Protein AF-A0A6I1EBV0-F1 (afdb_monomer)

pLDDT: mean 81.17, std 16.33, range [31.86, 98.12]

Secondary structure (DSSP, 8-state):
--------------------PPPSEEEEEEEEETTTEEEEEE-SSS-------TTSSHHHHHHHHHHHHTT-GGGTTTS--SEEEEEETTSPPEEEETGGG-SS-TTHHHHHHHHHTTT-TTS--SHHHHHHHHHHHTT-HHHHHTSHHHHHHHHHSS--HHHHHHHHHHHHHHH----HHHHHHHHHHHHHHTT------------

Radius of gyration: 24.91 Å; Cα contacts (8 Å, |Δi|>4): 236; chains: 1; bounding box: 91×34×66 Å

Nearest PDB structures (foldseek):
  8v47-assembly1_H  TM=8.637E-01  e=2.368E-02  Escherichia coli B185
  8v45-assembly1_C  TM=3.211E-01  e=3.320E-02  Escherichia coli B185
  8v45-assembly1_E  TM=3.145E-01  e=3.512E-02  Escherichia coli B185
  8v45-assembly1_F  TM=3.330E-01  e=6.167E-02  Escherichia coli B185
  8v45-assembly1_D  TM=3.203E-01  e=5.510E-02  Escherichia coli B185

Structure (mmCIF, N/CA/C/O backbone):
data_AF-A0A6I1EBV0-F1
#
_entry.id   AF-A0A6I1EBV0-F1
#
loop_
_atom_site.group_PDB
_atom_site.id
_atom_site.type_symbol
_atom_site.label_atom_id
_atom_site.label_alt_id
_atom_site.label_comp_id
_atom_site.label_asym_id
_atom_site.label_entity_id
_atom_site.label_seq_id
_atom_site.pdbx_PDB_ins_code
_atom_site.Cartn_x
_atom_site.Cartn_y
_atom_site.Cartn_z
_atom_site.occupancy
_atom_site.B_iso_or_equiv
_atom_site.auth_seq_id
_atom_site.auth_comp_id
_atom_site.auth_asym_id
_atom_site.auth_atom_id
_atom_site.pdbx_PDB_model_num
ATOM 1 N N . MET A 1 1 ? -69.909 16.594 34.526 1.00 41.31 1 MET A N 1
ATOM 2 C CA . MET A 1 1 ? -69.236 16.700 33.209 1.00 41.31 1 MET A CA 1
ATOM 3 C C . MET A 1 1 ? -68.427 17.990 33.207 1.00 41.31 1 MET A C 1
ATOM 5 O O . MET A 1 1 ? -68.881 18.889 33.894 1.00 41.31 1 MET A O 1
ATOM 9 N N . THR A 1 2 ? -67.291 18.013 32.485 1.00 34.44 2 THR A N 1
ATOM 10 C CA . THR A 1 2 ? -66.165 18.997 32.433 1.00 34.44 2 THR A CA 1
ATOM 11 C C . THR A 1 2 ? -65.141 18.870 33.578 1.00 34.44 2 THR A C 1
ATOM 13 O O . THR A 1 2 ? -65.423 19.294 34.691 1.00 34.44 2 THR A O 1
ATOM 16 N N . THR A 1 3 ? -64.129 17.992 33.454 1.00 35.47 3 THR A N 1
ATOM 17 C CA . THR A 1 3 ? -62.779 18.109 32.813 1.00 35.47 3 THR A CA 1
ATOM 18 C C . THR A 1 3 ? -61.709 18.659 33.764 1.00 35.47 3 THR A C 1
ATOM 20 O O . THR A 1 3 ? -61.567 19.867 33.896 1.00 35.47 3 THR A O 1
ATOM 23 N N . ASN A 1 4 ? -60.949 17.746 34.387 1.00 31.86 4 ASN A N 1
ATOM 24 C CA . ASN A 1 4 ? -59.645 18.020 34.996 1.00 31.86 4 ASN A CA 1
ATOM 25 C C . ASN A 1 4 ? -58.560 17.588 34.004 1.00 31.86 4 ASN A C 1
ATOM 27 O O . ASN A 1 4 ? -58.502 16.418 33.625 1.00 31.86 4 ASN A O 1
ATOM 31 N N . GLU A 1 5 ? -57.722 18.533 33.596 1.00 41.62 5 GLU A N 1
ATOM 32 C CA . GLU A 1 5 ? -56.471 18.278 32.889 1.00 41.62 5 GLU A CA 1
ATOM 33 C C . GLU A 1 5 ? -55.451 17.699 33.878 1.00 41.62 5 GLU A C 1
ATOM 35 O O . GLU A 1 5 ? -55.092 18.338 34.867 1.00 41.62 5 GLU A O 1
ATOM 40 N N . GLN A 1 6 ? -54.981 16.480 33.616 1.00 35.41 6 GLN A N 1
ATOM 41 C CA . GLN A 1 6 ? -53.754 15.948 34.203 1.00 35.41 6 GLN A CA 1
ATOM 42 C C . GLN A 1 6 ? -52.705 15.900 33.097 1.00 35.41 6 GLN A C 1
ATOM 44 O O . GLN A 1 6 ? -52.758 15.061 32.202 1.00 35.41 6 GLN A O 1
ATOM 49 N N . TYR A 1 7 ? -51.771 16.844 33.168 1.00 33.62 7 TYR A N 1
ATOM 50 C CA . TYR A 1 7 ? -50.508 16.800 32.447 1.00 33.62 7 TYR A CA 1
ATOM 51 C C . TYR A 1 7 ? -49.706 15.605 32.983 1.00 33.62 7 TYR A C 1
ATOM 53 O O . TYR A 1 7 ? -49.352 15.578 34.162 1.00 33.62 7 TYR A O 1
ATOM 61 N N . ILE A 1 8 ? -49.462 14.606 32.136 1.00 36.50 8 ILE A N 1
ATOM 62 C CA . ILE A 1 8 ? -48.503 13.530 32.400 1.00 36.50 8 ILE A CA 1
ATOM 63 C C . ILE A 1 8 ? -47.204 13.948 31.713 1.00 36.50 8 ILE A C 1
ATOM 65 O O . ILE A 1 8 ? -47.148 14.073 30.492 1.00 36.50 8 ILE A O 1
ATOM 69 N N . ASP A 1 9 ? -46.194 14.244 32.524 1.00 35.53 9 ASP A N 1
ATOM 70 C CA . ASP A 1 9 ? -44.834 14.548 32.088 1.00 35.53 9 ASP A CA 1
ATOM 71 C C . ASP A 1 9 ? -44.105 13.221 31.810 1.00 35.53 9 ASP A C 1
ATOM 73 O O . ASP A 1 9 ? -43.574 12.580 32.719 1.00 35.53 9 ASP A O 1
ATOM 77 N N . ASP A 1 10 ? -44.141 12.767 30.555 1.00 39.78 10 ASP A N 1
ATOM 78 C CA . ASP A 1 10 ? -43.387 11.603 30.076 1.00 39.78 10 ASP A CA 1
ATOM 79 C C . ASP A 1 10 ? -41.932 12.004 29.784 1.00 39.78 10 ASP A C 1
ATOM 81 O O . ASP A 1 10 ? -41.506 12.144 28.639 1.00 39.78 10 ASP A O 1
ATOM 85 N N . ASN A 1 11 ? -41.141 12.170 30.843 1.00 45.12 11 ASN A N 1
ATOM 86 C CA . ASN A 1 11 ? -39.684 12.270 30.758 1.00 45.12 11 ASN A CA 1
ATOM 87 C C . ASN A 1 11 ? -39.023 11.071 31.445 1.00 45.12 11 ASN A C 1
ATOM 89 O O . ASN A 1 11 ? -38.357 11.185 32.472 1.00 45.12 11 ASN A O 1
ATOM 93 N N . THR A 1 12 ? -39.166 9.889 30.843 1.00 38.00 12 THR A N 1
ATOM 94 C CA . THR A 1 12 ? -38.238 8.776 31.084 1.00 38.00 12 THR A CA 1
ATOM 95 C C . THR A 1 12 ? -37.186 8.757 29.982 1.00 38.00 12 THR A C 1
ATOM 97 O O . THR A 1 12 ? -37.214 7.947 29.058 1.00 38.00 12 THR A O 1
ATOM 100 N N . HIS A 1 13 ? -36.196 9.644 30.109 1.00 42.94 13 HIS A N 1
ATOM 101 C CA . HIS A 1 13 ? -34.891 9.423 29.496 1.00 42.94 13 HIS A CA 1
ATOM 102 C C . HIS A 1 13 ? -34.261 8.200 30.169 1.00 42.94 13 HIS A C 1
ATOM 104 O O . HIS A 1 13 ? -33.528 8.305 31.152 1.00 42.94 13 HIS A O 1
ATOM 110 N N . GLN A 1 14 ? -34.588 7.012 29.662 1.00 39.47 14 GLN A N 1
ATOM 111 C CA . GLN A 1 14 ? -33.806 5.822 29.948 1.00 39.47 14 GLN A CA 1
ATOM 112 C C . GLN A 1 14 ? -32.394 6.081 29.421 1.00 39.47 14 GLN A C 1
ATOM 114 O O . GLN A 1 14 ? -32.151 6.074 28.216 1.00 39.47 14 GLN A O 1
ATOM 119 N N . ASN A 1 15 ? -31.471 6.351 30.344 1.00 41.72 15 ASN A N 1
ATOM 120 C CA . ASN A 1 15 ? -30.043 6.259 30.097 1.00 41.72 15 ASN A CA 1
ATOM 121 C C . ASN A 1 15 ? -29.758 4.822 29.659 1.00 41.72 15 ASN A C 1
ATOM 123 O O . ASN A 1 15 ? -29.596 3.927 30.489 1.00 41.72 15 ASN A O 1
ATOM 127 N N . VAL A 1 16 ? -29.733 4.601 28.347 1.00 46.00 16 VAL A N 1
ATOM 128 C CA . VAL A 1 16 ? -29.172 3.394 27.759 1.00 46.00 16 VAL A CA 1
ATOM 129 C C . VAL A 1 16 ? -27.701 3.404 28.152 1.00 46.00 16 VAL A C 1
ATOM 131 O O . VAL A 1 16 ? -26.895 4.128 27.570 1.00 46.00 16 VAL A O 1
ATOM 134 N N . GLN A 1 17 ? -27.353 2.641 29.188 1.00 42.09 17 GLN A N 1
ATOM 135 C CA . GLN A 1 17 ? -25.967 2.284 29.436 1.00 42.09 17 GLN A CA 1
ATOM 136 C C . GLN A 1 17 ? -25.516 1.469 28.229 1.00 42.09 17 GLN A C 1
ATOM 138 O O . GLN A 1 17 ? -25.810 0.279 28.120 1.00 42.09 17 GLN A O 1
ATOM 143 N N . ILE A 1 18 ? -24.849 2.136 27.287 1.00 55.41 18 ILE A N 1
ATOM 144 C CA . ILE A 1 18 ? -24.108 1.470 26.227 1.00 55.41 18 ILE A CA 1
ATOM 145 C C . ILE A 1 18 ? -23.061 0.645 26.966 1.00 55.41 18 ILE A C 1
ATOM 147 O O . ILE A 1 18 ? -22.115 1.201 27.522 1.00 55.41 18 ILE A O 1
ATOM 151 N N . GLN A 1 19 ? -23.278 -0.667 27.058 1.00 49.19 19 GLN A N 1
ATOM 152 C CA . GLN A 1 19 ? -22.252 -1.583 27.535 1.00 49.19 19 GLN A CA 1
ATOM 153 C C . GLN A 1 19 ? -20.990 -1.269 26.731 1.00 49.19 19 GLN A C 1
ATOM 155 O O . GLN A 1 19 ? -21.026 -1.307 25.498 1.00 49.19 19 GLN A O 1
ATOM 160 N N . SER A 1 20 ? -19.917 -0.865 27.416 1.00 54.69 20 SER A N 1
ATOM 161 C CA . SER A 1 20 ? -18.654 -0.487 26.788 1.00 54.69 20 SER A CA 1
ATOM 162 C C . SER A 1 20 ? -17.982 -1.751 26.268 1.00 54.69 20 SER A C 1
ATOM 164 O O . SER A 1 20 ? -17.112 -2.341 26.903 1.00 54.69 20 SER A O 1
ATOM 166 N N . VAL A 1 21 ? -18.468 -2.233 25.137 1.00 71.94 21 VAL A N 1
ATOM 167 C CA . VAL A 1 21 ? -17.772 -3.244 24.367 1.00 71.94 21 VAL A CA 1
ATOM 168 C C . VAL A 1 21 ? -16.549 -2.541 23.783 1.00 71.94 21 VAL A C 1
ATOM 170 O O . VAL A 1 21 ? -16.668 -1.465 23.191 1.00 71.94 21 VAL A O 1
ATOM 173 N N . ASN A 1 22 ? -15.378 -3.115 24.041 1.00 84.19 22 ASN A N 1
ATOM 174 C CA . ASN A 1 22 ? -14.123 -2.580 23.538 1.00 84.19 22 ASN A CA 1
ATOM 175 C C . ASN A 1 22 ? -14.120 -2.654 22.004 1.00 84.19 22 ASN A C 1
ATOM 177 O O . ASN A 1 22 ? -14.591 -3.653 21.448 1.00 84.19 22 ASN A O 1
ATOM 181 N N . PRO A 1 23 ? -13.589 -1.631 21.318 1.00 92.56 23 PRO A N 1
ATOM 182 C CA . PRO A 1 23 ? -13.485 -1.658 19.868 1.00 92.56 23 PRO A CA 1
ATOM 183 C C . PRO A 1 23 ? -12.580 -2.809 19.415 1.00 92.56 23 PRO A C 1
ATOM 185 O O . PRO A 1 23 ? -11.685 -3.226 20.138 1.00 92.56 23 PRO A O 1
ATOM 188 N N . ILE A 1 24 ? -12.785 -3.313 18.196 1.00 94.81 24 ILE A N 1
ATOM 189 C CA . ILE A 1 24 ? -11.908 -4.349 17.615 1.00 94.81 24 ILE A CA 1
ATOM 190 C C . ILE A 1 24 ? -10.509 -3.775 17.344 1.00 94.81 24 ILE A C 1
ATOM 192 O O . ILE A 1 24 ? -9.492 -4.405 17.621 1.00 94.81 24 ILE A O 1
ATOM 196 N N . ILE A 1 25 ? -10.459 -2.556 16.810 1.00 95.94 25 ILE A N 1
ATOM 197 C CA . ILE A 1 25 ? -9.230 -1.822 16.499 1.00 95.94 25 ILE A CA 1
ATOM 198 C C . ILE A 1 25 ? -9.077 -0.740 17.561 1.00 95.94 25 ILE A C 1
ATOM 200 O O . ILE A 1 25 ? -10.020 0.015 17.750 1.00 95.94 25 ILE A O 1
ATOM 204 N N . ASP A 1 26 ? -7.920 -0.634 18.212 1.00 96.31 26 ASP A N 1
ATOM 205 C CA . ASP A 1 26 ? -7.602 0.489 19.103 1.00 96.31 26 ASP A CA 1
ATOM 206 C C . ASP A 1 26 ? -7.243 1.722 18.261 1.00 96.31 26 ASP A C 1
ATOM 208 O O . ASP A 1 26 ? -7.789 2.810 18.457 1.00 96.31 26 ASP A O 1
ATOM 212 N N . TYR A 1 27 ? -6.335 1.561 17.289 1.00 97.00 27 TYR A N 1
ATOM 213 C CA . TYR A 1 27 ? -5.983 2.640 16.370 1.00 97.00 27 TYR A CA 1
ATOM 214 C C . TYR A 1 27 ? -5.352 2.157 15.052 1.00 97.00 27 TYR A C 1
ATOM 216 O O . TYR A 1 27 ? -4.829 1.045 14.948 1.00 97.00 27 TYR A O 1
ATOM 224 N N . PHE A 1 28 ? -5.382 3.036 14.050 1.00 97.69 28 PHE A N 1
ATOM 225 C CA . PHE A 1 28 ? -4.682 2.905 12.777 1.00 97.69 28 PHE A CA 1
ATOM 226 C C . PHE A 1 28 ? -4.032 4.235 12.382 1.00 97.69 28 PHE A C 1
ATOM 228 O O . PHE A 1 28 ? -4.675 5.281 12.449 1.00 97.69 28 PHE A O 1
ATOM 235 N N . ARG A 1 29 ? -2.775 4.210 11.941 1.00 97.81 29 ARG A N 1
ATOM 236 C CA . ARG A 1 29 ? -1.995 5.400 11.576 1.00 97.81 29 ARG A CA 1
ATOM 237 C C . ARG A 1 29 ? -1.280 5.192 10.247 1.00 97.81 29 ARG A C 1
ATOM 239 O O . ARG A 1 29 ? -0.727 4.125 10.004 1.00 97.81 29 ARG A O 1
ATOM 246 N N . LEU A 1 30 ? -1.245 6.242 9.431 1.00 95.81 30 LEU A N 1
ATOM 247 C CA . LEU A 1 30 ? -0.361 6.371 8.276 1.00 95.81 30 LEU A CA 1
ATOM 248 C C . LEU A 1 30 ? 0.567 7.562 8.474 1.00 95.81 30 LEU A C 1
ATOM 250 O O . LEU A 1 30 ? 0.106 8.681 8.716 1.00 95.81 30 LEU A O 1
ATOM 254 N N . GLU A 1 31 ? 1.863 7.323 8.334 1.00 96.06 31 GLU A N 1
ATOM 255 C CA . GLU A 1 31 ? 2.900 8.339 8.465 1.00 96.06 31 GLU A CA 1
ATOM 256 C C . GLU A 1 31 ? 3.399 8.812 7.101 1.00 96.06 31 GLU A C 1
ATOM 258 O O . GLU A 1 31 ? 3.477 8.041 6.141 1.00 96.06 31 GLU A O 1
ATOM 263 N N . ASN A 1 32 ? 3.742 10.099 7.044 1.00 93.62 32 ASN A N 1
ATOM 264 C CA . ASN A 1 32 ? 4.277 10.773 5.863 1.00 93.62 32 ASN A CA 1
ATOM 265 C C . ASN A 1 32 ? 3.413 10.631 4.594 1.00 93.62 32 ASN A C 1
ATOM 267 O O . ASN A 1 32 ? 3.901 10.478 3.475 1.00 93.62 32 ASN A O 1
ATOM 271 N N . VAL A 1 33 ? 2.093 10.699 4.757 1.00 91.75 33 VAL A N 1
ATOM 272 C CA . VAL A 1 33 ? 1.158 10.687 3.636 1.00 91.75 33 VAL A CA 1
ATOM 273 C C . VAL A 1 33 ? 1.411 11.891 2.733 1.00 91.75 33 VAL A C 1
ATOM 275 O O . VAL A 1 33 ? 1.400 13.038 3.192 1.00 91.75 33 VAL A O 1
ATOM 278 N N . ASN A 1 34 ? 1.620 11.619 1.445 1.00 86.38 34 ASN A N 1
ATOM 279 C CA . ASN A 1 34 ? 1.997 12.586 0.412 1.00 86.38 34 ASN A CA 1
ATOM 280 C C . ASN A 1 34 ? 3.245 13.427 0.760 1.00 86.38 34 ASN A C 1
ATOM 282 O O . ASN A 1 34 ? 3.391 14.539 0.260 1.00 86.38 34 ASN A O 1
ATOM 286 N N . GLY A 1 35 ? 4.117 12.935 1.648 1.00 86.38 35 GLY A N 1
ATOM 287 C CA . GLY A 1 35 ? 5.364 13.605 2.021 1.00 86.38 35 GLY A CA 1
ATOM 288 C C . GLY A 1 35 ? 5.243 14.730 3.0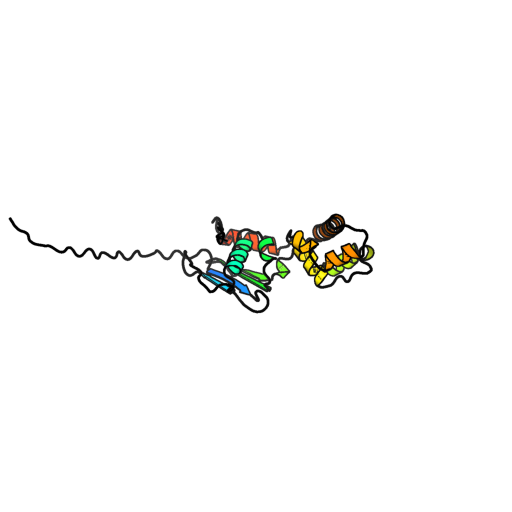59 1.00 86.38 35 GLY A C 1
ATOM 289 O O . GLY A 1 35 ? 6.225 15.430 3.291 1.00 86.38 35 GLY A O 1
ATOM 290 N N . TYR A 1 36 ? 4.063 14.966 3.653 1.00 88.75 36 TYR A N 1
ATOM 291 C CA . TYR A 1 36 ? 3.891 16.119 4.557 1.00 88.75 36 TYR A CA 1
ATOM 292 C C . TYR A 1 36 ? 2.968 15.923 5.762 1.00 88.75 36 TYR A C 1
ATOM 294 O O . TYR A 1 36 ? 2.919 16.808 6.619 1.00 88.75 36 TYR A O 1
ATOM 302 N N . LYS A 1 37 ? 2.195 14.833 5.858 1.00 92.19 37 LYS A N 1
ATOM 303 C CA . LYS A 1 37 ? 1.249 14.670 6.975 1.00 92.19 37 LYS A CA 1
ATOM 304 C C . LYS A 1 37 ? 1.172 13.257 7.521 1.00 92.19 37 LYS A C 1
ATOM 306 O O . LYS A 1 37 ? 1.270 12.283 6.789 1.00 92.19 37 LYS A O 1
ATOM 311 N N . THR A 1 38 ? 0.868 13.164 8.805 1.00 95.38 38 THR A N 1
ATOM 312 C CA . THR A 1 38 ? 0.446 11.920 9.452 1.00 95.38 38 THR A CA 1
ATOM 313 C C . THR A 1 38 ? -1.063 11.968 9.651 1.00 95.38 38 THR A C 1
ATOM 315 O O . THR A 1 38 ? -1.601 12.991 10.077 1.00 95.38 38 THR A O 1
ATOM 318 N N . ILE A 1 39 ? -1.754 10.878 9.321 1.00 94.75 39 ILE A N 1
ATOM 319 C CA . ILE A 1 39 ? -3.200 10.730 9.529 1.00 94.75 39 ILE A CA 1
ATOM 320 C C . ILE A 1 39 ? -3.470 9.514 10.411 1.00 94.75 39 ILE A C 1
ATOM 322 O O . ILE A 1 39 ? -2.869 8.459 10.228 1.00 94.75 39 ILE A O 1
ATOM 326 N N . GLU A 1 40 ? -4.372 9.671 11.377 1.00 95.62 40 GLU A N 1
ATOM 327 C CA . GLU A 1 40 ? -4.649 8.672 12.410 1.00 95.62 40 GLU A CA 1
ATOM 328 C C . GLU A 1 40 ? -6.156 8.508 12.637 1.00 95.62 40 GLU A C 1
ATOM 330 O O . GLU A 1 40 ? -6.927 9.470 12.589 1.00 95.62 40 GLU A O 1
ATOM 335 N N . LEU A 1 41 ? -6.559 7.267 12.894 1.00 95.31 41 LEU A N 1
ATOM 336 C CA . LEU A 1 41 ? -7.868 6.863 13.373 1.00 95.31 41 LEU A CA 1
ATOM 337 C C . LEU A 1 41 ? -7.702 6.179 14.729 1.00 95.31 41 LEU A C 1
ATOM 339 O O . LEU A 1 41 ? -7.163 5.081 14.786 1.00 95.31 41 LEU A O 1
ATOM 343 N N . THR A 1 42 ? -8.239 6.776 15.787 1.00 95.31 42 THR A N 1
ATOM 344 C CA . THR A 1 42 ? -8.319 6.148 17.117 1.00 95.31 42 THR A CA 1
ATOM 345 C C . THR A 1 42 ? -9.761 5.776 17.418 1.00 95.31 42 THR A C 1
ATOM 347 O O . THR A 1 42 ? -10.674 6.584 17.201 1.00 95.31 42 THR A O 1
ATOM 350 N N . CYS A 1 43 ? -9.984 4.569 17.915 1.00 94.31 43 CYS A N 1
ATOM 351 C CA . CYS A 1 43 ? -11.296 4.041 18.252 1.00 94.31 43 CYS A CA 1
ATOM 352 C C . CYS A 1 43 ? -11.384 3.863 19.769 1.00 94.31 43 CYS A C 1
ATOM 354 O O . CYS A 1 43 ? -10.608 3.133 20.368 1.00 94.31 43 CYS A O 1
ATOM 356 N N . GLU A 1 44 ? -12.349 4.539 20.385 1.00 89.62 44 GLU A N 1
ATOM 357 C CA . GLU A 1 44 ? -12.611 4.460 21.833 1.00 89.62 44 GLU A CA 1
ATOM 358 C C . GLU A 1 44 ? -13.892 3.664 22.130 1.00 89.62 44 GLU A C 1
ATOM 360 O O . GLU A 1 44 ? -14.193 3.341 23.275 1.00 89.62 44 GLU A O 1
ATOM 365 N N . ALA A 1 45 ? -14.660 3.356 21.083 1.00 89.31 45 ALA A N 1
ATOM 366 C CA . ALA A 1 45 ? -15.932 2.656 21.136 1.00 89.31 45 ALA A CA 1
ATOM 367 C C . ALA A 1 45 ? -16.153 1.872 19.835 1.00 89.31 45 ALA A C 1
ATOM 369 O O . ALA A 1 45 ? -15.529 2.155 18.810 1.00 89.31 45 ALA A O 1
ATOM 370 N N . ASN A 1 46 ? -17.106 0.939 19.851 1.00 87.19 46 ASN A N 1
ATOM 371 C CA . ASN A 1 46 ? -17.472 0.107 18.695 1.00 87.19 46 ASN A CA 1
ATOM 372 C C . ASN A 1 46 ? -17.954 0.871 17.458 1.00 87.19 46 ASN A C 1
ATOM 374 O O . ASN A 1 46 ? -17.974 0.316 16.362 1.00 87.19 46 ASN A O 1
ATOM 378 N N . ALA A 1 47 ? -18.382 2.120 17.631 1.00 89.44 47 ALA A N 1
ATOM 379 C CA . ALA A 1 47 ? -18.786 2.988 16.541 1.00 89.44 47 ALA A CA 1
ATOM 380 C C . ALA A 1 47 ? -17.898 4.232 16.529 1.00 89.44 47 ALA A C 1
ATOM 382 O O . ALA A 1 47 ? -17.806 4.955 17.521 1.00 89.44 47 ALA A O 1
ATOM 383 N N . LYS A 1 48 ? -17.280 4.505 15.378 1.00 90.06 48 LYS A N 1
ATOM 384 C CA . LYS A 1 48 ? -16.477 5.705 15.143 1.00 90.06 48 LYS A CA 1
ATOM 385 C C . LYS A 1 48 ? -17.009 6.443 13.922 1.00 90.06 48 LYS A C 1
ATOM 387 O O . LYS A 1 48 ? -17.029 5.903 12.820 1.00 90.06 48 LYS A O 1
ATOM 392 N N . ILE A 1 49 ? -17.410 7.698 14.118 1.00 88.88 49 ILE A N 1
ATOM 393 C CA . ILE A 1 49 ? -17.752 8.614 13.026 1.00 88.88 49 ILE A CA 1
ATOM 394 C C . ILE A 1 49 ? -16.520 9.469 12.734 1.00 88.88 49 ILE A C 1
ATOM 396 O O . ILE A 1 49 ? -15.979 10.117 13.628 1.00 88.88 49 ILE A O 1
ATOM 400 N N . VAL A 1 50 ? -16.077 9.473 11.477 1.00 86.75 50 VAL A N 1
ATOM 401 C CA . VAL A 1 50 ? -14.935 10.275 11.022 1.00 86.75 50 VAL A CA 1
ATOM 402 C C . VAL A 1 50 ? -15.455 11.460 10.214 1.00 86.75 50 VAL A C 1
ATOM 404 O O . VAL A 1 50 ? -15.959 11.289 9.106 1.00 86.75 50 VAL A O 1
ATOM 407 N N . SER A 1 51 ? -15.306 12.668 10.758 1.00 87.31 51 SER A N 1
ATOM 408 C CA . SER A 1 51 ? -15.636 13.923 10.078 1.00 87.31 51 SER A CA 1
ATOM 409 C C . SER A 1 51 ? -14.422 14.845 10.073 1.00 87.31 51 SER A C 1
ATOM 411 O O . SER A 1 51 ? -13.771 15.031 11.094 1.00 87.31 51 SER A O 1
ATOM 413 N N . ALA A 1 52 ? -14.092 15.381 8.902 1.00 85.62 52 ALA A N 1
ATOM 414 C CA . ALA A 1 52 ? -12.978 16.297 8.680 1.00 85.62 52 ALA A CA 1
ATOM 415 C C . ALA A 1 52 ? -13.184 17.014 7.340 1.00 85.62 52 ALA A C 1
ATOM 417 O O . ALA A 1 52 ? -13.992 16.571 6.517 1.00 85.62 52 ALA A O 1
ATOM 418 N N . GLU A 1 53 ? -12.414 18.064 7.075 1.00 86.75 53 GLU A N 1
ATOM 419 C CA . GLU A 1 53 ? -12.490 18.826 5.824 1.00 86.75 53 GLU A CA 1
ATOM 420 C C . GLU A 1 53 ? -12.179 17.982 4.577 1.00 86.75 53 GLU A C 1
ATOM 422 O O . G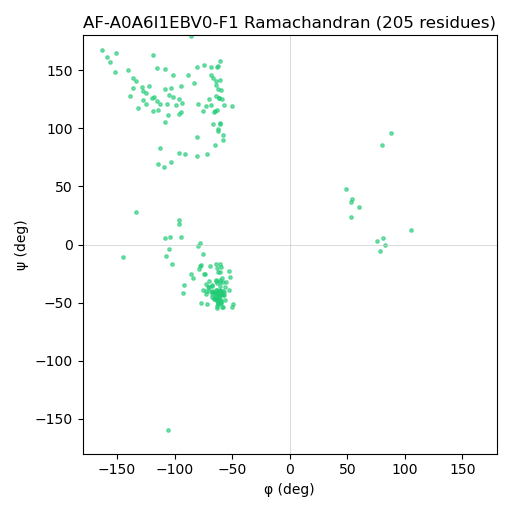LU A 1 53 ? -11.549 16.919 4.635 1.00 86.75 53 GLU A O 1
ATOM 427 N N . ASN A 1 54 ? -12.645 18.429 3.411 1.00 84.19 54 ASN A N 1
ATOM 428 C CA . ASN A 1 54 ? -12.270 17.801 2.144 1.00 84.19 54 ASN A CA 1
ATOM 429 C C . ASN A 1 54 ? -10.749 17.881 1.945 1.00 84.19 54 ASN A C 1
ATOM 431 O O . ASN A 1 54 ? -10.122 18.859 2.325 1.00 84.19 54 ASN A O 1
ATOM 435 N N . GLY A 1 55 ? -10.146 16.828 1.391 1.00 82.81 55 GLY A N 1
ATOM 436 C CA . GLY A 1 55 ? -8.686 16.750 1.241 1.00 82.81 55 GLY A CA 1
ATOM 437 C C . GLY A 1 55 ? -7.915 16.381 2.519 1.00 82.81 55 GLY A C 1
ATOM 438 O O . GLY A 1 55 ? -6.720 16.095 2.445 1.00 82.81 55 GLY A O 1
ATOM 439 N N . SER A 1 56 ? -8.578 16.263 3.678 1.00 84.06 56 SER A N 1
ATOM 440 C CA . SER A 1 56 ? -7.900 15.898 4.934 1.00 84.06 56 SER A CA 1
ATOM 441 C C . SER A 1 56 ? -7.267 14.499 4.916 1.00 84.06 56 SER A C 1
ATOM 443 O O . SER A 1 56 ? -6.315 14.248 5.647 1.00 84.06 56 SER A O 1
ATOM 445 N N . GLY A 1 57 ? -7.708 13.612 4.017 1.00 87.38 57 GLY A N 1
ATOM 446 C CA . GLY A 1 57 ? -7.187 12.246 3.880 1.00 87.38 57 GLY A CA 1
ATOM 447 C C . GLY A 1 57 ? -8.115 11.157 4.419 1.00 87.38 57 GLY A C 1
ATOM 448 O O . GLY A 1 57 ? -7.690 10.017 4.520 1.00 87.38 57 GLY A O 1
ATOM 449 N N . LYS A 1 58 ? -9.385 11.466 4.731 1.00 90.38 58 LYS A N 1
ATOM 450 C CA . LYS A 1 58 ? -10.376 10.471 5.202 1.00 90.38 58 LYS A CA 1
ATOM 451 C C . LYS A 1 58 ? -10.448 9.231 4.306 1.00 90.38 58 LYS A C 1
ATOM 453 O O . LYS A 1 58 ? -10.308 8.114 4.783 1.00 90.38 58 LYS A O 1
ATOM 458 N N . THR A 1 59 ? -10.650 9.437 3.006 1.00 88.56 59 THR A N 1
ATOM 459 C CA . THR A 1 59 ? -10.747 8.343 2.032 1.00 88.56 59 THR A CA 1
ATOM 460 C C . THR A 1 59 ? -9.435 7.572 1.931 1.00 88.56 59 THR A C 1
ATOM 462 O O . THR A 1 59 ? -9.459 6.352 1.875 1.00 88.56 59 THR A O 1
ATOM 465 N N . THR A 1 60 ? -8.298 8.269 1.976 1.00 89.81 60 THR A N 1
ATOM 466 C CA . THR A 1 60 ? -6.960 7.664 1.994 1.00 89.81 60 THR A CA 1
ATOM 467 C C . THR A 1 60 ? -6.776 6.742 3.200 1.00 89.81 60 THR A C 1
ATOM 469 O O . THR A 1 60 ? -6.417 5.582 3.033 1.00 89.81 60 THR A O 1
ATOM 472 N N . LEU A 1 61 ? -7.100 7.228 4.402 1.00 92.12 61 LEU A N 1
ATOM 473 C CA . LEU A 1 61 ? -7.018 6.472 5.653 1.00 92.12 61 LEU A CA 1
ATOM 474 C C . LEU A 1 61 ? -7.901 5.220 5.618 1.00 92.12 61 LEU A C 1
ATOM 476 O O . LEU A 1 61 ? -7.439 4.131 5.943 1.00 92.12 61 LEU A O 1
ATOM 480 N N . LEU A 1 62 ? -9.161 5.365 5.193 1.00 91.81 62 LEU A N 1
ATOM 481 C CA . LEU A 1 62 ? -10.120 4.258 5.147 1.00 91.81 62 LEU A CA 1
ATOM 482 C C . LEU A 1 62 ? -9.785 3.231 4.057 1.00 91.81 62 LEU A C 1
ATOM 484 O O . LEU A 1 62 ? -9.893 2.034 4.313 1.00 91.81 62 LEU A O 1
ATOM 488 N N . ASN A 1 63 ? -9.343 3.672 2.874 1.00 89.69 63 ASN A N 1
ATOM 489 C CA . ASN A 1 63 ? -8.893 2.767 1.813 1.00 89.69 63 ASN A CA 1
ATOM 490 C C . ASN A 1 63 ? -7.666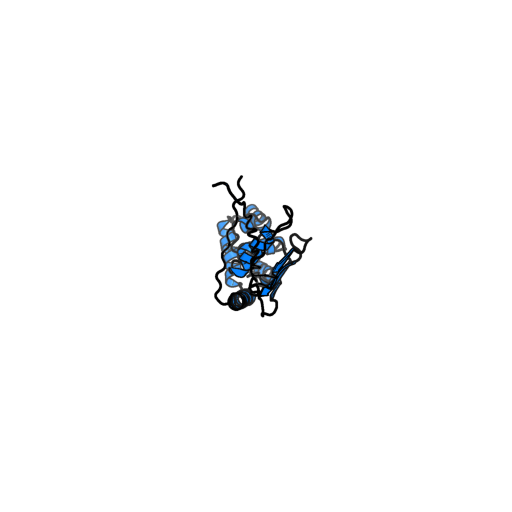 1.971 2.256 1.00 89.69 63 ASN A C 1
ATOM 492 O O . ASN A 1 63 ? -7.603 0.772 2.002 1.00 89.69 63 ASN A O 1
ATOM 496 N N . ALA A 1 64 ? -6.709 2.619 2.925 1.00 91.56 64 ALA A N 1
ATOM 497 C CA . ALA A 1 64 ? -5.516 1.940 3.400 1.00 91.56 64 ALA A CA 1
ATOM 498 C C . ALA A 1 64 ? -5.834 0.934 4.507 1.00 91.56 64 ALA A C 1
ATOM 500 O O . ALA A 1 64 ? -5.403 -0.216 4.433 1.00 91.56 64 ALA A O 1
ATOM 501 N N . LEU A 1 65 ? -6.655 1.329 5.484 1.00 94.38 65 LEU A N 1
ATOM 502 C CA . LEU A 1 65 ? -7.119 0.414 6.521 1.00 94.38 65 LEU A CA 1
ATOM 503 C C . LEU A 1 65 ? -7.820 -0.799 5.899 1.00 94.38 65 LEU A C 1
ATOM 505 O O . LEU A 1 65 ? -7.483 -1.934 6.221 1.00 94.38 65 LEU A O 1
ATOM 509 N N . TYR A 1 66 ? -8.740 -0.578 4.956 1.00 92.62 66 TYR A N 1
ATOM 510 C CA . TYR A 1 66 ? -9.403 -1.669 4.245 1.00 92.62 66 TYR A CA 1
ATOM 511 C C . TYR A 1 66 ? -8.417 -2.549 3.463 1.00 92.62 66 TYR A C 1
ATOM 513 O O . TYR A 1 66 ? -8.516 -3.771 3.530 1.00 92.62 66 TYR A O 1
ATOM 521 N N . GLY A 1 67 ? -7.452 -1.953 2.759 1.00 88.81 67 GLY A N 1
ATOM 522 C CA . GLY A 1 67 ? -6.422 -2.680 2.018 1.00 88.81 67 GLY A CA 1
ATOM 523 C C . GLY A 1 67 ? -5.604 -3.617 2.903 1.00 88.81 67 GLY A C 1
ATOM 524 O O . GLY A 1 67 ? -5.337 -4.747 2.510 1.00 88.81 67 GLY A O 1
ATOM 525 N N . ILE A 1 68 ? -5.268 -3.193 4.121 1.00 92.00 68 ILE A N 1
ATOM 526 C CA . ILE A 1 68 ? -4.551 -4.032 5.091 1.00 92.00 68 ILE A CA 1
ATOM 527 C C . ILE A 1 68 ? -5.469 -5.128 5.631 1.00 92.00 68 ILE A C 1
ATOM 529 O O . ILE A 1 68 ? -5.128 -6.305 5.566 1.00 92.00 68 ILE A O 1
ATOM 533 N N . LEU A 1 69 ? -6.656 -4.754 6.112 1.00 93.38 69 LEU A N 1
ATOM 534 C CA . LEU A 1 69 ? -7.589 -5.688 6.739 1.00 93.38 69 LEU A CA 1
ATOM 535 C C . LEU A 1 69 ? -8.120 -6.766 5.781 1.00 93.38 69 LEU A C 1
ATOM 537 O O . LEU A 1 69 ? -8.441 -7.868 6.210 1.00 93.38 69 LEU A O 1
ATOM 541 N N . ALA A 1 70 ? -8.244 -6.447 4.493 1.00 86.25 70 ALA A N 1
ATOM 542 C CA . ALA A 1 70 ? -8.722 -7.370 3.466 1.00 86.25 70 ALA A CA 1
ATOM 543 C C . ALA A 1 70 ? -7.587 -8.094 2.724 1.00 86.25 70 ALA A C 1
ATOM 545 O O . ALA A 1 70 ? -7.863 -8.764 1.730 1.00 86.25 70 ALA A O 1
ATOM 546 N N . ASN A 1 71 ? -6.330 -7.926 3.156 1.00 79.06 71 ASN A N 1
ATOM 547 C CA . ASN A 1 71 ? -5.143 -8.446 2.473 1.00 79.06 71 ASN A CA 1
ATOM 548 C C . ASN A 1 71 ? -5.061 -8.029 0.984 1.00 79.06 71 ASN A C 1
ATOM 550 O O . ASN A 1 71 ? -4.661 -8.788 0.104 1.00 79.06 71 ASN A O 1
ATOM 554 N N . LYS A 1 72 ? -5.490 -6.798 0.686 1.00 77.38 72 LYS A N 1
ATOM 555 C CA . LYS A 1 72 ? -5.483 -6.166 -0.641 1.00 77.38 72 LYS A CA 1
ATOM 556 C C . LYS A 1 72 ? -4.433 -5.061 -0.679 1.00 77.38 72 LYS A C 1
ATOM 558 O O . LYS A 1 72 ? -4.761 -3.878 -0.781 1.00 77.38 72 LYS A O 1
ATOM 563 N N . HIS A 1 73 ? -3.160 -5.440 -0.587 1.00 74.62 73 HIS A N 1
ATOM 564 C CA . HIS A 1 73 ? -2.048 -4.482 -0.557 1.00 74.62 73 HIS A CA 1
ATOM 565 C C . HIS A 1 73 ? -1.956 -3.606 -1.817 1.00 74.62 73 HIS A C 1
ATOM 567 O O . HIS A 1 73 ? -1.498 -2.473 -1.727 1.00 74.62 73 HIS A O 1
ATOM 573 N N . SER A 1 74 ? -2.495 -4.051 -2.955 1.00 66.81 74 SER A N 1
ATOM 574 C CA . SER A 1 74 ? -2.632 -3.231 -4.169 1.00 66.81 74 SER A CA 1
ATOM 575 C C . SER A 1 74 ? -3.508 -1.982 -3.991 1.00 66.81 74 SER A C 1
ATOM 577 O O . SER A 1 74 ? -3.436 -1.052 -4.784 1.00 66.81 74 SER A O 1
ATOM 579 N N . LEU A 1 75 ? -4.325 -1.898 -2.934 1.00 73.25 75 LEU A N 1
ATOM 580 C CA . LEU A 1 75 ? -5.048 -0.667 -2.588 1.00 73.25 75 LEU A CA 1
ATOM 581 C C . LEU A 1 75 ? -4.156 0.370 -1.886 1.00 73.25 75 LEU A C 1
ATOM 583 O O . LEU A 1 75 ? -4.514 1.547 -1.827 1.00 73.25 75 LEU A O 1
ATOM 587 N N . LEU A 1 76 ? -3.010 -0.057 -1.348 1.00 77.00 76 LEU A N 1
ATOM 588 C CA . LEU A 1 76 ? -2.060 0.792 -0.627 1.00 77.00 76 LEU A CA 1
ATOM 589 C C . LEU A 1 76 ? -1.100 1.511 -1.573 1.00 77.00 76 LEU A C 1
ATOM 591 O O . LEU A 1 76 ? -0.652 2.611 -1.264 1.00 77.00 76 LEU A O 1
ATOM 595 N N . SER A 1 77 ? -0.808 0.928 -2.731 1.00 67.38 77 SER A N 1
ATOM 596 C CA . SER A 1 77 ? 0.179 1.443 -3.683 1.00 67.38 77 SER A CA 1
ATOM 597 C C . SER A 1 77 ? -0.112 2.877 -4.144 1.00 67.38 77 SER A C 1
ATOM 599 O O . SER A 1 77 ? 0.789 3.717 -4.097 1.00 67.38 77 SER A O 1
ATOM 601 N N . LYS A 1 78 ? -1.382 3.188 -4.452 1.00 70.19 78 LYS A N 1
ATOM 602 C CA . LYS A 1 78 ? -1.862 4.520 -4.880 1.00 70.19 78 LYS A CA 1
ATOM 603 C C . LYS A 1 78 ? -1.720 5.602 -3.813 1.00 70.19 78 LYS A C 1
ATOM 605 O O . LYS A 1 78 ? -1.846 6.787 -4.107 1.00 70.19 78 LYS A O 1
ATOM 610 N N . THR A 1 79 ? -1.522 5.210 -2.558 1.00 80.69 79 THR A N 1
ATOM 611 C CA . THR A 1 79 ? -1.281 6.154 -1.472 1.00 80.69 79 THR A CA 1
ATOM 612 C C . THR A 1 79 ? 0.222 6.319 -1.300 1.00 80.69 79 THR A C 1
ATOM 614 O O . THR A 1 79 ? 0.929 5.353 -1.023 1.00 80.69 79 THR A O 1
ATOM 617 N N . GLN A 1 80 ? 0.735 7.539 -1.422 1.00 83.88 80 GLN A N 1
ATOM 618 C CA . GLN A 1 80 ? 2.101 7.843 -1.002 1.00 83.88 80 GLN A CA 1
ATOM 619 C C . GLN A 1 80 ? 2.119 7.923 0.529 1.00 83.88 80 GLN A C 1
ATOM 621 O O . GLN A 1 80 ? 1.435 8.773 1.089 1.00 83.88 80 GLN A O 1
ATOM 626 N N . PHE A 1 81 ? 2.832 7.017 1.196 1.00 91.12 81 PHE A N 1
ATOM 627 C CA . PHE A 1 81 ? 3.049 6.987 2.647 1.00 91.12 81 PHE A CA 1
ATOM 628 C C . PHE A 1 81 ? 4.337 6.209 2.941 1.00 91.12 81 PHE A C 1
ATOM 630 O O . PHE A 1 81 ? 4.726 5.363 2.134 1.00 91.12 81 PHE A O 1
ATOM 637 N N . ASP A 1 82 ? 4.955 6.445 4.097 1.00 90.81 82 ASP A N 1
ATOM 638 C CA . ASP A 1 82 ? 6.204 5.762 4.468 1.00 90.81 82 ASP A CA 1
ATOM 639 C C . ASP A 1 82 ? 5.939 4.498 5.277 1.00 90.81 82 ASP A C 1
ATOM 641 O O . ASP A 1 82 ? 6.593 3.470 5.097 1.00 90.81 82 ASP A O 1
ATOM 645 N N . ARG A 1 83 ? 4.986 4.577 6.208 1.00 93.81 83 ARG A N 1
ATOM 646 C CA . ARG A 1 83 ? 4.714 3.522 7.183 1.00 93.81 83 ARG A CA 1
ATOM 647 C C . ARG A 1 83 ? 3.265 3.529 7.625 1.00 93.81 83 ARG A C 1
ATOM 649 O O . ARG A 1 83 ? 2.652 4.594 7.724 1.00 93.81 83 ARG A O 1
ATOM 656 N N . PHE A 1 84 ? 2.745 2.348 7.938 1.00 95.50 84 PHE A N 1
ATOM 657 C CA . PHE A 1 84 ? 1.503 2.222 8.684 1.00 95.50 84 PHE A CA 1
ATOM 658 C C . PHE A 1 84 ? 1.736 1.564 10.041 1.00 95.50 84 PHE A C 1
ATOM 660 O O . PHE A 1 84 ? 2.634 0.732 10.196 1.00 95.50 84 PHE A O 1
ATOM 667 N N . SER A 1 85 ? 0.876 1.914 10.992 1.00 97.81 85 SER A N 1
ATOM 668 C CA . SER A 1 85 ? 0.766 1.248 12.286 1.00 97.81 85 SER A CA 1
ATOM 669 C C . SER A 1 85 ? -0.686 0.857 12.526 1.00 97.81 85 SER A C 1
ATOM 671 O O . SER A 1 85 ? -1.594 1.664 12.326 1.00 97.81 85 SER A O 1
ATOM 673 N N . LEU A 1 86 ? -0.914 -0.389 12.928 1.00 98.12 86 LEU A N 1
ATOM 674 C CA . LEU A 1 86 ? -2.225 -0.933 13.261 1.00 98.12 86 LEU A CA 1
ATOM 675 C C . LEU A 1 86 ? -2.142 -1.587 14.633 1.00 98.12 86 LEU A C 1
ATOM 677 O O . LEU A 1 86 ? -1.211 -2.341 14.912 1.00 98.12 86 LEU A O 1
ATOM 681 N N . LYS A 1 87 ? -3.143 -1.330 15.470 1.00 98.06 87 LYS A N 1
ATOM 682 C CA . LYS A 1 87 ? -3.284 -2.001 16.754 1.00 98.06 87 LYS A CA 1
ATOM 683 C C . LYS A 1 87 ? -4.705 -2.507 16.935 1.00 98.06 87 LYS A C 1
ATOM 685 O O . LYS A 1 87 ? -5.643 -1.713 16.995 1.00 98.06 87 LYS A O 1
ATOM 690 N N . PHE A 1 88 ? -4.847 -3.823 17.053 1.00 97.38 88 PHE A N 1
ATOM 691 C CA . PHE A 1 88 ? -6.075 -4.443 17.545 1.00 97.38 88 PHE A CA 1
ATOM 692 C C . PHE A 1 88 ? -6.135 -4.399 19.067 1.00 97.38 88 PHE A C 1
ATOM 694 O O . PHE A 1 88 ? -5.105 -4.396 19.747 1.00 97.38 88 PHE A O 1
ATOM 701 N N . HIS A 1 89 ? -7.350 -4.397 19.601 1.00 95.00 89 HIS A N 1
ATOM 702 C CA . HIS A 1 89 ? -7.558 -4.418 21.037 1.00 95.00 89 HIS A CA 1
ATOM 703 C C . HIS A 1 89 ? -6.969 -5.685 21.665 1.00 95.00 89 HIS A C 1
ATOM 705 O O . HIS A 1 89 ? -7.261 -6.802 21.246 1.00 95.00 89 HIS A O 1
ATOM 711 N N . GLY A 1 90 ? -6.118 -5.509 22.678 1.00 93.19 90 GLY A N 1
ATOM 712 C CA . GLY A 1 90 ? -5.439 -6.620 23.355 1.00 93.19 90 GLY A CA 1
ATOM 713 C C . GLY A 1 90 ? -4.271 -7.243 22.577 1.00 93.19 90 GLY A C 1
ATOM 714 O O . GLY A 1 90 ? -3.655 -8.181 23.078 1.00 93.19 90 GLY A O 1
ATOM 715 N N . GLN A 1 91 ? -3.922 -6.712 21.402 1.00 96.25 91 GLN A N 1
ATOM 716 C CA . GLN A 1 91 ? -2.781 -7.155 20.600 1.00 96.25 91 GLN A CA 1
ATOM 717 C C . GLN A 1 91 ? -1.657 -6.107 20.637 1.00 96.25 91 GLN A C 1
ATOM 719 O O . GLN A 1 91 ? -1.897 -4.906 20.797 1.00 96.25 91 GLN A O 1
ATOM 724 N N . SER A 1 92 ? -0.402 -6.546 20.502 1.00 97.12 92 SER A N 1
ATOM 725 C CA . SER A 1 92 ? 0.719 -5.620 20.310 1.00 97.12 92 SER A CA 1
ATOM 726 C C . SER A 1 92 ? 0.549 -4.856 19.000 1.00 97.12 92 SER A C 1
ATOM 728 O O . SER A 1 92 ? -0.066 -5.351 18.062 1.00 97.12 92 SER A O 1
ATOM 730 N N . GLU A 1 93 ? 1.105 -3.658 18.911 1.00 97.81 93 GLU A N 1
ATOM 731 C CA . GLU A 1 93 ? 1.098 -2.883 17.672 1.00 97.81 93 GLU A CA 1
ATOM 732 C C . GLU A 1 93 ? 1.894 -3.584 16.561 1.00 97.81 93 GLU A C 1
ATOM 734 O O . GLU A 1 93 ? 2.991 -4.096 16.801 1.00 97.81 93 GLU A O 1
ATOM 739 N N . LEU A 1 94 ? 1.345 -3.585 15.346 1.00 96.94 94 LEU A N 1
ATOM 740 C CA . LEU A 1 94 ? 2.066 -3.916 14.124 1.00 96.94 94 LEU A CA 1
ATOM 741 C C . LEU A 1 94 ? 2.429 -2.628 13.398 1.00 96.94 94 LEU A C 1
ATOM 743 O O . LEU A 1 94 ? 1.551 -1.837 13.067 1.00 96.94 94 LEU A O 1
ATOM 747 N N . THR A 1 95 ? 3.710 -2.480 13.083 1.00 96.62 95 THR A N 1
ATOM 748 C CA . THR A 1 95 ? 4.240 -1.345 12.334 1.00 96.62 95 THR A CA 1
ATOM 749 C C . THR A 1 95 ? 5.055 -1.870 11.154 1.00 96.62 95 THR A C 1
ATOM 751 O O . THR A 1 95 ? 5.949 -2.691 11.359 1.00 96.62 95 THR A O 1
ATOM 754 N N . ILE A 1 96 ? 4.707 -1.439 9.937 1.00 91.81 96 ILE A N 1
ATOM 755 C CA . ILE A 1 96 ? 5.279 -1.919 8.666 1.00 91.81 96 ILE A CA 1
ATOM 756 C C . ILE A 1 96 ? 5.499 -0.734 7.723 1.00 91.81 96 ILE A C 1
ATOM 758 O O . ILE A 1 96 ? 4.584 0.065 7.484 1.00 91.81 96 ILE A O 1
ATOM 762 N N . SER A 1 97 ? 6.713 -0.612 7.189 1.00 89.00 97 SER A N 1
ATOM 763 C CA . SER A 1 97 ? 7.036 0.373 6.154 1.00 89.00 97 SER A CA 1
ATOM 764 C C . SER A 1 97 ? 6.460 -0.024 4.793 1.00 89.00 97 SER A C 1
ATOM 766 O O . SER A 1 97 ? 6.247 -1.200 4.500 1.00 89.00 97 SER A O 1
ATOM 768 N N . LYS A 1 98 ? 6.218 0.958 3.920 1.00 82.69 98 LYS A N 1
ATOM 769 C CA . LYS A 1 98 ? 5.731 0.703 2.559 1.00 82.69 98 LYS A CA 1
ATOM 770 C C . LYS A 1 98 ? 6.720 -0.148 1.752 1.00 82.69 98 LYS A C 1
ATOM 772 O O . LYS A 1 98 ? 6.287 -0.980 0.964 1.00 82.69 98 LYS A O 1
ATOM 777 N N . ASN A 1 99 ? 8.020 -0.009 2.006 1.00 75.94 99 ASN A N 1
ATOM 778 C CA . ASN A 1 99 ? 9.051 -0.817 1.351 1.00 75.94 99 ASN A CA 1
ATOM 779 C C . ASN A 1 99 ? 8.973 -2.292 1.768 1.00 75.94 99 ASN A C 1
ATOM 781 O O . ASN A 1 99 ? 9.131 -3.165 0.927 1.00 75.94 99 ASN A O 1
ATOM 785 N N . GLU A 1 100 ? 8.627 -2.589 3.024 1.00 78.56 100 GLU A N 1
ATOM 786 C CA . GLU A 1 100 ? 8.417 -3.969 3.492 1.00 78.56 100 GLU A CA 1
ATOM 787 C C . GLU A 1 100 ? 7.166 -4.635 2.889 1.00 78.56 100 GLU A C 1
ATOM 789 O O . GLU A 1 100 ? 7.046 -5.863 2.931 1.00 78.56 100 GLU A O 1
ATOM 794 N N . LEU A 1 101 ? 6.228 -3.848 2.340 1.00 74.69 101 LEU A N 1
ATOM 795 C CA . LEU A 1 101 ? 5.097 -4.363 1.558 1.00 74.69 101 LEU A CA 1
ATOM 796 C C . LEU A 1 101 ? 5.501 -4.764 0.138 1.00 74.69 101 LEU A C 1
ATOM 798 O O . LEU A 1 101 ? 4.732 -5.470 -0.517 1.00 74.69 101 LEU A O 1
ATOM 802 N N . SER A 1 102 ? 6.656 -4.296 -0.348 1.00 67.06 102 SER A N 1
ATOM 803 C CA . SER A 1 102 ? 7.146 -4.636 -1.678 1.00 67.06 102 SER A CA 1
ATOM 804 C C . SER A 1 102 ? 7.324 -6.148 -1.790 1.00 67.06 102 SER A C 1
ATOM 806 O O . SER A 1 102 ? 7.886 -6.797 -0.904 1.00 67.06 102 SER A O 1
ATOM 808 N N . ARG A 1 103 ? 6.833 -6.726 -2.891 1.00 68.81 103 ARG A N 1
ATOM 809 C CA . ARG A 1 103 ? 7.123 -8.128 -3.239 1.00 68.81 103 ARG A CA 1
ATOM 810 C C . ARG A 1 103 ? 8.505 -8.277 -3.882 1.00 68.81 103 ARG A C 1
ATOM 812 O O . ARG A 1 103 ? 8.895 -9.389 -4.230 1.00 68.81 103 ARG A O 1
ATOM 819 N N . LEU A 1 104 ? 9.217 -7.166 -4.063 1.00 75.56 104 LEU A N 1
ATOM 820 C CA . LEU A 1 104 ? 10.535 -7.131 -4.671 1.00 75.56 104 LEU A CA 1
ATOM 821 C C . LEU A 1 104 ? 11.625 -7.337 -3.612 1.00 75.56 10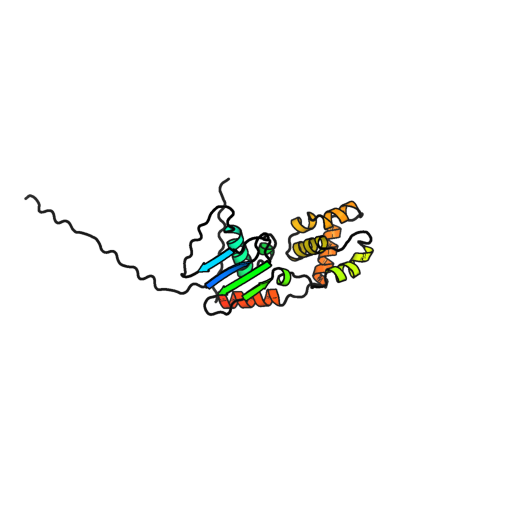4 LEU A C 1
ATOM 823 O O . LEU A 1 104 ? 11.476 -6.874 -2.481 1.00 75.56 104 LEU A O 1
ATOM 827 N N . PRO A 1 105 ? 12.729 -8.005 -3.963 1.00 74.69 105 PRO A N 1
ATOM 828 C CA . PRO A 1 105 ? 13.911 -8.063 -3.117 1.00 74.69 105 PRO A CA 1
ATOM 829 C C . PRO A 1 105 ? 14.599 -6.689 -3.034 1.00 74.69 105 PRO A C 1
ATOM 831 O O . PRO A 1 105 ? 14.540 -5.898 -3.975 1.00 74.69 105 PRO A O 1
ATOM 834 N N . ASP A 1 106 ? 15.304 -6.417 -1.931 1.00 75.12 106 ASP A N 1
ATOM 835 C CA . ASP A 1 106 ? 16.003 -5.135 -1.716 1.00 75.12 106 ASP A CA 1
ATOM 836 C C . ASP A 1 106 ? 17.043 -4.832 -2.811 1.00 75.12 106 ASP A C 1
ATOM 838 O O . ASP A 1 106 ? 17.296 -3.675 -3.136 1.00 75.12 106 ASP A O 1
ATOM 842 N N . ASN A 1 107 ? 17.623 -5.873 -3.416 1.00 81.31 107 ASN A N 1
ATOM 843 C CA . ASN A 1 107 ? 18.593 -5.778 -4.504 1.00 81.31 107 ASN A CA 1
ATOM 844 C C . ASN A 1 107 ? 17.962 -5.927 -5.903 1.00 81.31 107 ASN A C 1
ATOM 846 O O . ASN A 1 107 ? 18.668 -6.247 -6.857 1.00 81.31 107 ASN A O 1
ATOM 850 N N . ILE A 1 108 ? 16.651 -5.696 -6.061 1.00 84.75 108 ILE A N 1
ATOM 851 C CA . ILE A 1 108 ? 15.954 -5.873 -7.349 1.00 84.75 108 ILE A CA 1
ATOM 852 C C . ILE A 1 108 ? 16.571 -5.066 -8.496 1.00 84.75 108 ILE A C 1
ATOM 854 O O . ILE A 1 108 ? 16.568 -5.536 -9.625 1.00 84.75 108 ILE A O 1
ATOM 858 N N . ILE A 1 109 ? 17.144 -3.892 -8.224 1.00 85.75 109 ILE A N 1
ATOM 859 C CA . ILE A 1 109 ? 17.826 -3.085 -9.247 1.00 85.75 109 ILE A CA 1
ATOM 860 C C . ILE A 1 109 ? 19.108 -3.765 -9.737 1.00 85.75 109 ILE A C 1
ATOM 862 O O . ILE A 1 109 ? 19.377 -3.775 -10.934 1.00 85.75 109 ILE A O 1
ATOM 866 N N . GLU A 1 110 ? 19.876 -4.389 -8.842 1.00 85.44 110 GLU A N 1
ATOM 867 C CA . GLU A 1 110 ? 21.070 -5.155 -9.220 1.00 85.44 110 GLU A CA 1
ATOM 868 C C . GLU A 1 110 ? 20.688 -6.400 -10.032 1.00 85.44 110 GLU A C 1
ATOM 870 O O . GLU A 1 110 ? 21.328 -6.711 -11.037 1.00 85.44 110 GLU A O 1
ATOM 875 N N . ILE A 1 111 ? 19.608 -7.079 -9.631 1.00 86.38 111 ILE A N 1
ATOM 876 C CA . ILE A 1 111 ? 19.059 -8.233 -10.352 1.00 86.38 111 ILE A CA 1
ATOM 877 C C . ILE A 1 111 ? 18.583 -7.800 -11.741 1.00 86.38 111 ILE A C 1
ATOM 879 O O . ILE A 1 111 ? 18.996 -8.396 -12.734 1.00 86.38 111 ILE A O 1
ATOM 883 N N . ALA A 1 112 ? 17.806 -6.718 -11.830 1.00 86.12 112 ALA A N 1
ATOM 884 C CA . ALA A 1 112 ? 17.357 -6.141 -13.092 1.00 86.12 112 ALA A CA 1
ATOM 885 C C . ALA A 1 112 ? 18.548 -5.765 -13.986 1.00 86.12 112 ALA A C 1
ATOM 887 O O . ALA A 1 112 ? 18.529 -6.069 -15.171 1.00 86.12 112 ALA A O 1
ATOM 888 N N . HIS A 1 113 ? 19.624 -5.197 -13.434 1.00 85.75 113 HIS A N 1
ATOM 889 C CA . HIS A 1 113 ? 20.851 -4.936 -14.194 1.00 85.75 113 HIS A CA 1
ATOM 890 C C . HIS A 1 113 ? 21.460 -6.217 -14.766 1.00 85.75 113 HIS A C 1
ATOM 892 O O . HIS A 1 113 ? 21.936 -6.214 -15.898 1.00 85.75 113 HIS A O 1
ATOM 898 N N . SER A 1 114 ? 21.454 -7.311 -14.004 1.00 83.69 114 SER A N 1
ATOM 899 C CA . SER A 1 114 ? 22.041 -8.580 -14.442 1.00 83.69 114 SER A CA 1
ATOM 900 C C . SER A 1 114 ? 21.184 -9.333 -15.466 1.00 83.69 114 SER A C 1
ATOM 902 O O . SER A 1 114 ? 21.725 -9.894 -16.416 1.00 83.69 114 SER A O 1
ATOM 904 N N . GLU A 1 115 ? 19.861 -9.325 -15.300 1.00 82.69 115 GLU A N 1
ATOM 905 C CA . GLU A 1 115 ? 18.925 -10.102 -16.121 1.00 82.69 115 GLU A CA 1
ATOM 906 C C . GLU A 1 115 ? 18.415 -9.308 -17.327 1.00 82.69 115 GLU A C 1
ATOM 908 O O . GLU A 1 115 ? 18.218 -9.864 -18.407 1.00 82.69 115 GLU A O 1
ATOM 913 N N . LEU A 1 116 ? 18.240 -7.995 -17.161 1.00 81.94 116 LEU A N 1
ATOM 914 C CA . LEU A 1 116 ? 17.741 -7.088 -18.192 1.00 81.94 116 LEU A CA 1
ATOM 915 C C . LEU A 1 116 ? 18.844 -6.226 -18.808 1.00 81.94 116 LEU A C 1
ATOM 917 O O . LEU A 1 116 ? 18.570 -5.510 -19.762 1.00 81.94 116 LEU A O 1
ATOM 921 N N . GLY A 1 117 ? 20.092 -6.291 -18.337 1.00 72.12 117 GLY A N 1
ATOM 922 C CA . GLY A 1 117 ? 21.175 -5.431 -18.834 1.00 72.12 117 GLY A CA 1
ATOM 923 C C . GLY A 1 117 ? 21.350 -5.468 -20.356 1.00 72.12 117 GLY A C 1
ATOM 924 O O . GLY A 1 117 ? 21.511 -4.425 -20.974 1.00 72.12 117 GLY A O 1
ATOM 925 N N . HIS A 1 118 ? 21.213 -6.642 -20.981 1.00 71.94 118 HIS A N 1
ATOM 926 C CA . HIS A 1 118 ? 21.248 -6.788 -22.446 1.00 71.94 118 HIS A CA 1
ATOM 927 C C . HIS A 1 118 ? 19.986 -6.279 -23.155 1.00 71.94 118 HIS A C 1
ATOM 929 O O . HIS A 1 118 ? 20.027 -5.925 -24.329 1.00 71.94 118 HIS A O 1
ATOM 935 N N . PHE A 1 119 ? 18.856 -6.270 -22.451 1.00 70.75 119 PHE A N 1
ATOM 936 C CA . PHE A 1 119 ? 17.587 -5.714 -22.915 1.00 70.75 119 PHE A CA 1
ATOM 937 C C . PHE A 1 119 ? 17.571 -4.176 -22.799 1.00 70.75 119 PHE A C 1
ATOM 939 O O . PHE A 1 119 ? 16.804 -3.517 -23.494 1.00 70.75 119 PHE A O 1
ATOM 946 N N . MET A 1 120 ? 18.434 -3.610 -21.944 1.00 70.06 120 MET A N 1
ATOM 947 C CA . MET A 1 120 ? 18.355 -2.236 -21.438 1.00 70.06 120 MET A CA 1
ATOM 948 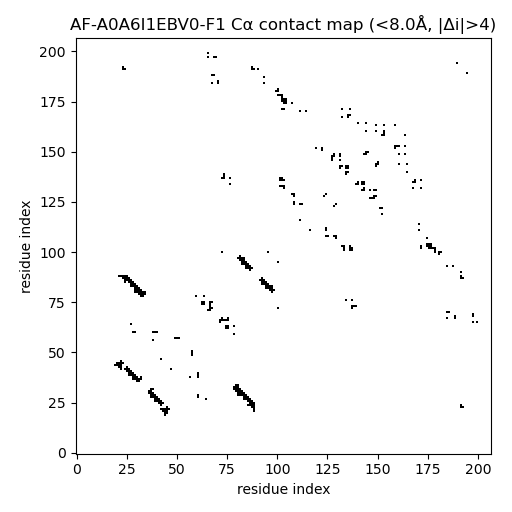C C . MET A 1 120 ? 19.688 -1.479 -21.482 1.00 70.06 120 MET A C 1
ATOM 950 O O . MET A 1 120 ? 19.892 -0.593 -20.660 1.00 70.06 120 MET A O 1
ATOM 954 N N . GLU A 1 121 ? 20.594 -1.807 -22.412 1.00 66.81 121 GLU A N 1
ATOM 955 C CA . GLU A 1 121 ? 21.975 -1.274 -22.430 1.00 66.81 121 GLU A CA 1
ATOM 956 C C . GLU A 1 121 ? 22.062 0.266 -22.355 1.00 66.81 121 GLU A C 1
ATOM 958 O O . GLU A 1 121 ? 23.021 0.786 -21.788 1.00 66.81 121 GLU A O 1
ATOM 963 N N . ASP A 1 122 ? 21.044 0.981 -22.847 1.00 68.62 122 ASP A N 1
ATOM 964 C CA . ASP A 1 122 ? 20.971 2.451 -22.856 1.00 68.62 122 ASP A CA 1
ATOM 965 C C . ASP A 1 122 ? 20.027 3.054 -21.791 1.00 68.62 122 ASP A C 1
ATOM 967 O O . ASP A 1 122 ? 19.779 4.263 -21.798 1.00 68.62 122 ASP A O 1
ATOM 971 N N . HIS A 1 123 ? 19.466 2.243 -20.888 1.00 72.38 123 HIS A N 1
ATOM 972 C CA . HIS A 1 123 ? 18.501 2.696 -19.883 1.00 72.38 123 HIS A CA 1
ATOM 973 C C . HIS A 1 123 ? 19.038 2.555 -18.466 1.00 72.38 123 HIS A C 1
ATOM 975 O O . HIS A 1 123 ? 19.348 1.457 -18.000 1.00 72.38 123 HIS A O 1
ATOM 981 N N . ASP A 1 124 ? 19.051 3.674 -17.746 1.00 74.94 124 ASP A N 1
ATOM 982 C CA . ASP A 1 124 ? 19.356 3.673 -16.324 1.00 74.94 124 ASP A CA 1
ATOM 983 C C . ASP A 1 124 ? 18.284 2.882 -15.553 1.00 74.94 124 ASP A C 1
ATOM 985 O O . ASP A 1 124 ? 17.077 3.114 -15.678 1.00 74.94 124 ASP A O 1
ATOM 989 N N . LEU A 1 125 ? 18.730 1.930 -14.732 1.00 80.69 125 LEU A N 1
ATOM 990 C CA . LEU A 1 125 ? 17.882 1.246 -13.757 1.00 80.69 125 LEU A CA 1
ATOM 991 C C . LEU A 1 125 ? 17.957 2.020 -12.444 1.00 80.69 125 LEU A C 1
ATOM 993 O O . LEU A 1 125 ? 18.690 1.683 -11.518 1.00 80.69 125 LEU A O 1
ATOM 997 N N . ASP A 1 126 ? 17.225 3.125 -12.416 1.00 79.25 126 ASP A N 1
ATOM 998 C CA . ASP A 1 126 ? 17.238 4.104 -11.339 1.00 79.25 126 ASP A CA 1
ATOM 999 C C . ASP A 1 126 ? 15.974 4.019 -10.456 1.00 79.25 126 ASP A C 1
ATOM 1001 O O . ASP A 1 126 ? 15.267 3.008 -10.407 1.00 79.25 126 ASP A O 1
ATOM 1005 N N . ALA A 1 127 ? 15.672 5.095 -9.725 1.00 77.94 127 ALA A N 1
ATOM 1006 C CA . ALA A 1 127 ? 14.470 5.176 -8.901 1.00 77.94 127 ALA A CA 1
ATOM 1007 C C . ALA A 1 127 ? 13.165 5.033 -9.711 1.00 77.94 127 ALA A C 1
ATOM 1009 O O . ALA A 1 127 ? 12.189 4.506 -9.179 1.00 77.94 127 ALA A 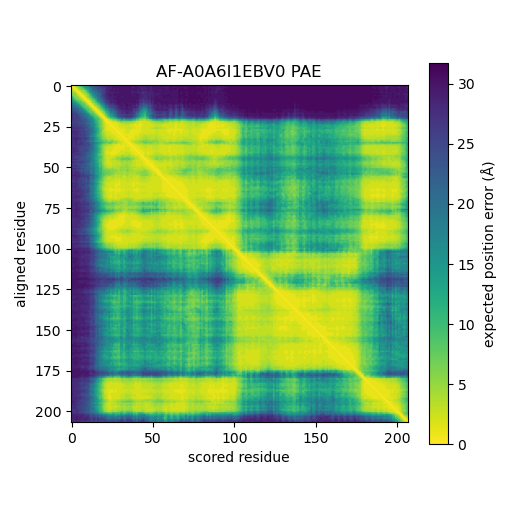O 1
ATOM 1010 N N . SER A 1 128 ? 13.146 5.458 -10.981 1.00 82.62 128 SER A N 1
ATOM 1011 C CA . SER A 1 128 ? 11.969 5.336 -11.851 1.00 82.62 128 SER A CA 1
ATOM 1012 C C . SER A 1 128 ? 11.714 3.881 -12.260 1.00 82.62 128 SER A C 1
ATOM 1014 O O . SER A 1 128 ? 10.565 3.436 -12.269 1.00 82.62 128 SER A O 1
ATOM 1016 N N . CYS A 1 129 ? 12.782 3.107 -12.486 1.00 87.19 129 CYS A N 1
ATOM 1017 C CA . CYS A 1 129 ? 12.713 1.655 -12.661 1.00 87.19 129 CYS A CA 1
ATOM 1018 C C . CYS A 1 129 ? 12.125 0.978 -11.422 1.00 87.19 129 CYS A C 1
ATOM 1020 O O . CYS A 1 129 ? 11.179 0.194 -11.519 1.00 87.19 129 CYS A O 1
ATOM 1022 N N . LEU A 1 130 ? 12.651 1.316 -10.239 1.00 82.56 130 LEU A N 1
ATOM 1023 C CA . LEU A 1 130 ? 12.170 0.745 -8.984 1.00 82.56 130 LEU A CA 1
ATOM 1024 C C . LEU A 1 130 ? 10.680 1.032 -8.775 1.00 82.56 130 LEU A C 1
ATOM 1026 O O . LEU A 1 130 ? 9.937 0.139 -8.370 1.00 82.56 130 LEU A O 1
ATOM 1030 N N . GLU A 1 131 ? 10.237 2.256 -9.058 1.00 80.31 131 GLU A N 1
ATOM 1031 C CA . GLU A 1 131 ? 8.830 2.647 -8.962 1.00 80.31 131 GLU A CA 1
ATOM 1032 C C . GLU A 1 131 ? 7.947 1.833 -9.918 1.00 80.31 131 GLU A C 1
ATOM 1034 O O . GLU A 1 131 ? 6.924 1.293 -9.487 1.00 80.31 131 GLU A O 1
ATOM 1039 N N . ALA A 1 132 ? 8.374 1.666 -11.173 1.00 87.56 132 ALA A N 1
ATOM 1040 C CA . ALA A 1 132 ? 7.669 0.858 -12.163 1.00 87.56 132 ALA A CA 1
ATOM 1041 C C . ALA A 1 132 ? 7.583 -0.620 -11.741 1.00 87.56 132 ALA A C 1
ATOM 1043 O O . ALA A 1 132 ? 6.499 -1.197 -11.673 1.00 87.56 132 ALA A O 1
ATOM 1044 N N . LEU A 1 133 ? 8.704 -1.248 -11.380 1.00 86.75 133 L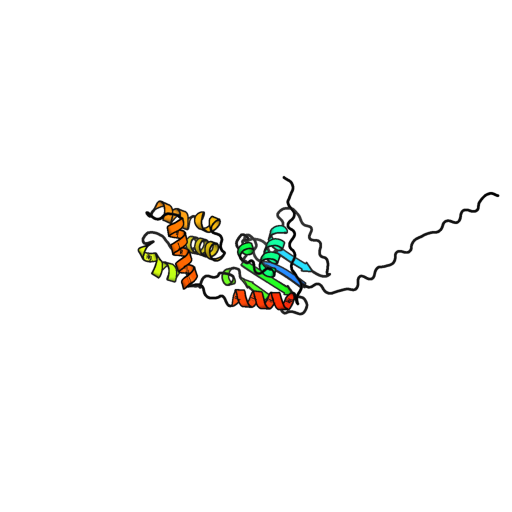EU A N 1
ATOM 1045 C CA . LEU A 1 133 ? 8.692 -2.638 -10.914 1.00 86.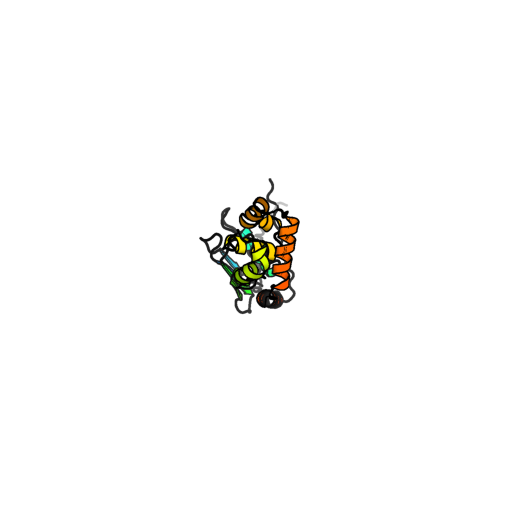75 133 LEU A CA 1
ATOM 1046 C C . LEU A 1 133 ? 7.833 -2.799 -9.655 1.00 86.75 133 LEU A C 1
ATOM 1048 O O . LEU A 1 133 ? 7.147 -3.809 -9.490 1.00 86.75 133 LEU A O 1
ATOM 1052 N N . THR A 1 134 ? 7.838 -1.800 -8.770 1.00 79.81 134 THR A N 1
ATOM 1053 C CA . THR A 1 134 ? 7.027 -1.815 -7.550 1.00 79.81 134 THR A CA 1
ATOM 1054 C C . THR A 1 134 ? 5.541 -1.785 -7.889 1.00 79.81 134 THR A C 1
ATOM 1056 O O . THR A 1 134 ? 4.795 -2.604 -7.347 1.00 79.81 134 THR A O 1
ATOM 1059 N N . SER A 1 135 ? 5.098 -0.908 -8.796 1.00 80.69 135 SER A N 1
ATOM 1060 C CA . SER A 1 135 ? 3.693 -0.850 -9.219 1.00 80.69 135 SER A CA 1
ATOM 1061 C C . SER A 1 135 ? 3.251 -2.168 -9.859 1.00 80.69 135 SER A C 1
ATOM 1063 O O . SER A 1 135 ? 2.209 -2.718 -9.487 1.00 80.69 135 SER A O 1
ATOM 1065 N N . LEU A 1 136 ? 4.097 -2.760 -10.707 1.00 86.44 136 LEU A N 1
ATOM 1066 C CA . LEU A 1 136 ? 3.843 -4.073 -11.293 1.00 86.44 136 LEU A CA 1
ATOM 1067 C C . LEU A 1 136 ? 3.756 -5.179 -10.230 1.00 86.44 136 LEU A C 1
ATOM 1069 O O . LEU A 1 136 ? 2.870 -6.028 -10.298 1.00 86.44 136 LEU A O 1
ATOM 1073 N N . SER A 1 137 ? 4.612 -5.145 -9.204 1.00 81.50 137 SER A N 1
ATOM 1074 C CA . SER A 1 137 ? 4.583 -6.109 -8.093 1.00 81.50 137 SER A CA 1
ATOM 1075 C C . SER A 1 137 ? 3.274 -6.068 -7.287 1.00 81.50 137 SER A C 1
ATOM 1077 O O . SER A 1 137 ? 2.889 -7.063 -6.665 1.00 81.50 137 SER A O 1
ATOM 1079 N N . PHE A 1 138 ? 2.565 -4.935 -7.333 1.00 76.69 138 PHE A N 1
ATOM 1080 C CA . PHE A 1 138 ? 1.243 -4.725 -6.742 1.00 76.69 138 PHE A CA 1
ATOM 1081 C C . PHE A 1 138 ? 0.091 -4.915 -7.740 1.00 76.69 138 PHE A C 1
ATOM 1083 O O . PHE A 1 138 ? -1.025 -4.470 -7.464 1.00 76.69 138 PHE A O 1
ATOM 1090 N N . ASP A 1 139 ? 0.338 -5.580 -8.872 1.00 79.06 139 ASP A N 1
ATOM 1091 C CA . ASP A 1 139 ? -0.658 -5.870 -9.907 1.00 79.06 139 ASP A CA 1
ATOM 1092 C C . ASP A 1 139 ? -1.274 -4.585 -10.515 1.00 79.06 139 ASP A C 1
ATOM 1094 O O . ASP A 1 139 ? -2.451 -4.543 -10.877 1.00 79.06 139 ASP A O 1
ATOM 1098 N N . GLN A 1 140 ? -0.488 -3.501 -10.599 1.00 79.12 140 GLN A N 1
ATOM 1099 C CA . GLN A 1 140 ? -0.907 -2.209 -11.156 1.00 79.12 140 GLN A CA 1
ATOM 1100 C C . GLN A 1 140 ? -0.361 -1.978 -12.566 1.00 79.12 140 GLN A C 1
ATOM 1102 O O . GLN A 1 140 ? 0.508 -1.140 -12.796 1.00 79.12 140 GLN A O 1
ATOM 1107 N N . GLU A 1 141 ? -0.890 -2.724 -13.525 1.00 88.62 141 GLU A N 1
ATOM 1108 C CA . GLU A 1 141 ? -0.388 -2.714 -14.903 1.00 88.62 141 GLU A CA 1
ATOM 1109 C C . GLU A 1 141 ? -0.502 -1.351 -15.584 1.00 88.62 141 GLU A C 1
ATOM 1111 O O . GLU A 1 141 ? 0.444 -0.932 -16.240 1.00 88.62 141 GLU A O 1
ATOM 1116 N N . ASP A 1 142 ? -1.601 -0.623 -15.378 1.00 85.12 142 ASP A N 1
ATOM 1117 C CA . ASP A 1 142 ? -1.774 0.712 -15.965 1.00 85.12 142 ASP A CA 1
ATOM 1118 C C . ASP A 1 142 ? -0.715 1.704 -15.453 1.00 85.12 142 ASP A C 1
ATOM 1120 O O . ASP A 1 142 ? -0.160 2.480 -16.230 1.00 85.12 142 ASP A O 1
ATOM 1124 N N . ASP A 1 143 ? -0.407 1.653 -14.150 1.00 83.38 143 ASP A N 1
ATOM 1125 C CA . ASP A 1 143 ? 0.599 2.516 -13.517 1.00 83.38 143 ASP A CA 1
ATOM 1126 C C . ASP A 1 143 ? 2.017 2.115 -13.975 1.00 83.38 143 ASP A C 1
ATOM 1128 O O . ASP A 1 143 ? 2.869 2.973 -14.196 1.00 83.38 143 ASP A O 1
ATOM 1132 N N . PHE A 1 144 ? 2.267 0.814 -14.167 1.00 90.06 144 PHE A N 1
ATOM 1133 C CA . PHE A 1 144 ? 3.510 0.296 -14.743 1.00 90.06 144 PHE A CA 1
ATOM 1134 C C . PHE A 1 144 ? 3.698 0.763 -16.191 1.00 90.06 144 PHE A C 1
ATOM 1136 O O . PHE A 1 144 ? 4.703 1.402 -16.505 1.00 90.06 144 PHE A O 1
ATOM 1143 N N . ILE A 1 145 ? 2.716 0.508 -17.061 1.00 93.25 145 ILE A N 1
ATOM 1144 C CA . ILE A 1 145 ? 2.744 0.876 -18.484 1.00 93.25 145 ILE A CA 1
ATOM 1145 C C . ILE A 1 145 ? 2.863 2.395 -18.649 1.00 93.25 145 ILE A C 1
ATOM 1147 O O . ILE A 1 145 ? 3.581 2.872 -19.529 1.00 93.25 145 ILE A O 1
ATOM 1151 N N . GLY A 1 146 ? 2.181 3.161 -17.797 1.00 89.38 146 GLY A N 1
ATOM 1152 C CA . GLY A 1 146 ? 2.208 4.621 -17.802 1.00 89.38 146 GLY A CA 1
ATOM 1153 C C . GLY A 1 146 ? 3.477 5.253 -17.225 1.00 89.38 146 GLY A C 1
ATOM 1154 O O . GLY A 1 146 ? 3.622 6.469 -17.337 1.00 89.38 146 GLY A O 1
ATOM 1155 N N . SER A 1 147 ? 4.378 4.478 -16.614 1.00 89.50 147 SER A N 1
ATOM 1156 C CA . SER A 1 147 ? 5.585 5.017 -15.977 1.00 89.50 147 SER A CA 1
ATOM 1157 C C . SER A 1 147 ? 6.579 5.589 -16.992 1.00 89.50 147 SER A C 1
ATOM 1159 O O . SER A 1 147 ? 6.754 5.049 -18.087 1.00 89.50 147 SER A O 1
ATOM 1161 N N . ASP A 1 148 ? 7.288 6.657 -16.608 1.00 89.06 148 ASP A N 1
ATOM 1162 C CA . ASP A 1 148 ? 8.306 7.291 -17.460 1.00 89.06 148 ASP A CA 1
ATOM 1163 C C . ASP A 1 148 ? 9.388 6.294 -17.901 1.00 89.06 148 ASP A C 1
ATOM 1165 O O . ASP A 1 148 ? 9.837 6.323 -19.049 1.00 89.06 148 ASP A O 1
ATOM 1169 N N . TRP A 1 149 ? 9.750 5.363 -17.015 1.00 90.88 149 TRP A N 1
ATOM 1170 C CA . TRP A 1 149 ? 10.720 4.312 -17.298 1.00 90.88 149 TRP A CA 1
ATOM 1171 C C . TRP A 1 149 ? 10.236 3.370 -18.409 1.00 90.88 149 TRP A C 1
ATOM 1173 O O . TRP A 1 149 ? 10.919 3.238 -19.426 1.00 90.88 149 TRP A O 1
ATOM 1183 N N . VAL A 1 150 ? 9.029 2.798 -18.299 1.00 92.69 150 VAL A N 1
ATOM 1184 C CA . VAL A 1 150 ? 8.465 1.918 -19.344 1.00 92.69 150 VAL A CA 1
ATOM 1185 C C . VAL A 1 150 ? 8.251 2.672 -20.655 1.00 92.69 150 VAL A C 1
ATOM 1187 O O . VAL A 1 150 ? 8.543 2.148 -21.731 1.00 92.69 150 VAL A O 1
ATOM 1190 N N . GLN A 1 151 ? 7.797 3.925 -20.584 1.00 92.69 151 GLN A N 1
ATOM 1191 C CA . GLN A 1 151 ? 7.635 4.778 -21.762 1.00 92.69 151 GLN A CA 1
ATOM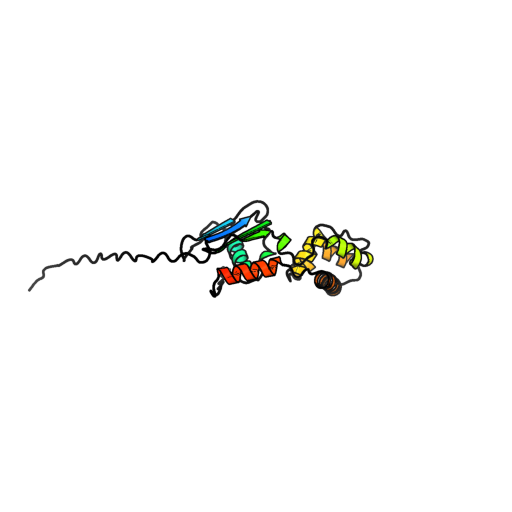 1192 C C . GLN A 1 151 ? 8.967 5.067 -22.459 1.00 92.69 151 GLN A C 1
ATOM 1194 O O . GLN A 1 151 ? 8.994 5.196 -23.684 1.00 92.69 151 GLN A O 1
ATOM 1199 N N . SER A 1 152 ? 10.068 5.160 -21.709 1.00 90.31 152 SER A N 1
ATOM 1200 C CA . SER A 1 152 ? 11.399 5.330 -22.289 1.00 90.31 152 SER A CA 1
ATOM 1201 C C . SER A 1 152 ? 11.818 4.095 -23.089 1.00 90.31 152 SER A C 1
ATOM 1203 O O . SER A 1 152 ? 12.192 4.254 -24.248 1.00 90.31 152 SER A O 1
ATOM 1205 N N . ILE A 1 153 ? 11.647 2.891 -22.527 1.00 90.44 153 ILE A N 1
ATOM 1206 C CA . ILE A 1 153 ? 11.982 1.606 -23.166 1.00 90.44 153 ILE A CA 1
ATOM 1207 C C . ILE A 1 153 ? 11.147 1.404 -24.431 1.00 90.44 153 ILE A C 1
ATOM 1209 O O . ILE A 1 153 ? 11.677 1.090 -25.493 1.00 90.44 153 ILE A O 1
ATOM 1213 N N . TYR A 1 154 ? 9.835 1.634 -24.343 1.00 91.69 154 TYR A N 1
ATOM 1214 C CA . TYR A 1 154 ? 8.923 1.482 -25.478 1.00 91.69 154 TYR A CA 1
ATOM 1215 C C . TYR A 1 154 ? 9.308 2.371 -26.675 1.00 91.69 154 TYR A C 1
ATOM 1217 O O . TYR A 1 154 ? 9.084 2.016 -27.827 1.00 91.69 154 TYR A O 1
ATOM 1225 N N . ARG A 1 155 ? 9.892 3.551 -26.424 1.00 90.50 155 ARG A N 1
ATOM 1226 C CA . ARG A 1 155 ? 10.271 4.504 -27.484 1.00 90.50 155 ARG A CA 1
ATOM 1227 C C . ARG A 1 155 ? 11.640 4.236 -28.099 1.00 90.50 155 ARG A C 1
ATOM 1229 O O . ARG A 1 155 ? 11.886 4.684 -29.217 1.00 90.50 155 ARG A O 1
ATOM 1236 N N . SER A 1 156 ? 12.537 3.599 -27.361 1.00 87.25 156 SER A N 1
ATOM 1237 C CA . SER A 1 156 ? 13.936 3.381 -27.746 1.00 87.25 156 SER A CA 1
ATOM 1238 C C . SER A 1 156 ? 14.213 1.961 -28.237 1.00 87.25 156 SER A C 1
ATOM 1240 O O . SER A 1 156 ? 15.236 1.730 -28.879 1.00 87.25 156 SER A O 1
ATOM 1242 N N . THR A 1 157 ? 13.315 1.016 -27.960 1.00 85.88 157 THR A N 1
ATOM 1243 C CA . THR A 1 157 ? 13.476 -0.403 -28.284 1.00 85.88 157 THR A CA 1
ATOM 1244 C C . THR A 1 157 ? 12.380 -0.882 -29.246 1.00 85.88 157 THR A C 1
ATOM 1246 O O . THR A 1 157 ? 11.364 -0.208 -29.413 1.00 85.88 157 THR A O 1
ATOM 1249 N N . PRO A 1 158 ? 12.555 -2.035 -29.920 1.00 88.19 158 PRO A N 1
ATOM 1250 C CA . PRO A 1 158 ? 11.512 -2.611 -30.771 1.00 88.19 158 PRO A CA 1
ATOM 1251 C C . PRO A 1 158 ? 10.397 -3.331 -29.990 1.00 88.19 158 PRO A C 1
ATOM 1253 O O . PRO A 1 158 ? 9.517 -3.908 -30.625 1.00 88.19 158 PRO A O 1
ATOM 1256 N N . TYR A 1 159 ? 10.455 -3.344 -28.655 1.00 89.88 159 TYR A N 1
ATOM 1257 C CA . TYR A 1 159 ? 9.523 -4.078 -27.804 1.00 89.88 159 TYR A CA 1
ATOM 1258 C C . TYR A 1 159 ? 8.241 -3.290 -27.571 1.00 89.88 159 TYR A C 1
ATOM 1260 O O . TYR A 1 159 ? 8.271 -2.080 -27.328 1.00 89.88 159 TYR A O 1
ATOM 1268 N N . ASP A 1 160 ? 7.109 -3.986 -27.614 1.00 93.56 160 ASP A N 1
ATOM 1269 C CA . ASP A 1 160 ? 5.833 -3.388 -27.249 1.00 93.56 160 ASP A CA 1
ATOM 1270 C C . ASP A 1 160 ? 5.571 -3.462 -25.733 1.00 93.56 160 ASP A C 1
ATOM 1272 O O . ASP A 1 160 ? 6.389 -3.935 -24.939 1.00 93.56 160 ASP A O 1
ATOM 1276 N N . HIS A 1 161 ? 4.431 -2.923 -25.297 1.00 94.31 161 HIS A N 1
ATOM 1277 C CA . HIS A 1 161 ? 4.071 -2.943 -23.881 1.00 94.31 161 HIS A CA 1
ATOM 1278 C C . HIS A 1 161 ? 3.864 -4.361 -23.337 1.00 94.31 161 HIS A C 1
ATOM 1280 O O . HIS A 1 161 ? 4.161 -4.585 -22.163 1.00 94.31 161 HIS A O 1
ATOM 1286 N N . ASP A 1 162 ? 3.396 -5.304 -24.158 1.00 94.50 162 ASP A N 1
ATOM 1287 C CA . ASP A 1 162 ? 3.152 -6.681 -23.732 1.00 94.50 162 ASP A CA 1
ATOM 1288 C C . ASP A 1 162 ? 4.479 -7.423 -23.530 1.00 94.50 162 ASP A C 1
ATOM 1290 O O . ASP A 1 162 ? 4.641 -8.122 -22.525 1.00 94.50 162 ASP A O 1
ATOM 1294 N N . ASP A 1 163 ? 5.454 -7.204 -24.416 1.00 93.12 163 ASP A N 1
ATOM 1295 C CA . ASP A 1 163 ? 6.821 -7.713 -24.281 1.00 93.12 163 ASP A CA 1
ATOM 1296 C C . ASP A 1 163 ? 7.470 -7.220 -22.978 1.00 93.12 163 ASP A C 1
ATOM 1298 O O . ASP A 1 163 ? 7.929 -8.020 -22.155 1.00 93.12 163 ASP A O 1
ATOM 1302 N N . ILE A 1 164 ? 7.470 -5.899 -22.752 1.00 92.81 164 ILE A N 1
ATOM 1303 C CA . ILE A 1 164 ? 8.082 -5.271 -21.568 1.00 92.81 164 ILE A CA 1
ATOM 1304 C C . ILE A 1 164 ? 7.409 -5.774 -20.284 1.00 92.81 164 ILE A C 1
ATOM 1306 O O . ILE A 1 164 ? 8.083 -6.112 -19.304 1.00 92.81 164 ILE A O 1
ATOM 1310 N N . LEU A 1 165 ? 6.077 -5.857 -20.292 1.00 94.31 165 LEU A N 1
ATOM 1311 C CA . LEU A 1 165 ? 5.287 -6.369 -19.179 1.00 94.31 165 LEU A CA 1
ATOM 1312 C C . LEU A 1 165 ? 5.606 -7.836 -18.884 1.00 94.31 165 LEU A C 1
ATOM 1314 O O . LEU A 1 165 ? 5.772 -8.203 -17.720 1.00 94.31 165 LEU A O 1
ATOM 1318 N N . HIS A 1 166 ? 5.697 -8.678 -19.914 1.00 93.38 166 HIS A N 1
ATOM 1319 C CA . HIS A 1 166 ? 6.029 -10.090 -19.757 1.00 93.38 166 HIS A CA 1
ATOM 1320 C C . HIS A 1 166 ? 7.417 -10.272 -19.135 1.00 93.38 166 HIS A C 1
ATOM 1322 O O . HIS A 1 166 ? 7.565 -11.010 -18.160 1.00 93.38 166 HIS A O 1
ATOM 1328 N N . ILE A 1 167 ? 8.411 -9.543 -19.641 1.00 91.81 167 ILE A N 1
ATOM 1329 C CA . ILE A 1 167 ? 9.793 -9.585 -19.156 1.00 91.81 167 ILE A CA 1
ATOM 1330 C C . ILE A 1 167 ? 9.873 -9.163 -17.686 1.00 91.81 167 ILE A C 1
ATOM 1332 O O . ILE A 1 167 ? 10.418 -9.895 -16.859 1.00 91.81 167 ILE A O 1
ATOM 1336 N N . CYS A 1 168 ? 9.270 -8.026 -17.332 1.00 91.25 168 CYS A N 1
ATOM 1337 C CA . CYS A 1 168 ? 9.306 -7.529 -15.958 1.00 91.25 168 CYS A CA 1
ATOM 1338 C C . CYS A 1 168 ? 8.524 -8.436 -14.997 1.00 91.25 168 CYS A C 1
ATOM 1340 O O . CYS A 1 168 ? 8.946 -8.635 -13.860 1.00 91.25 168 CYS A O 1
ATOM 1342 N N . ARG A 1 169 ? 7.413 -9.045 -15.434 1.00 90.50 169 ARG A N 1
ATOM 1343 C CA . ARG A 1 169 ? 6.697 -10.039 -14.618 1.00 90.50 169 ARG A CA 1
ATOM 1344 C C . ARG A 1 169 ? 7.542 -11.274 -14.346 1.00 90.50 169 ARG A C 1
ATOM 1346 O O . ARG A 1 169 ? 7.513 -11.762 -13.218 1.00 90.50 169 ARG A O 1
ATOM 1353 N N . ASN A 1 170 ? 8.273 -11.767 -15.343 1.00 90.25 170 ASN A N 1
ATOM 1354 C CA . ASN A 1 170 ? 9.146 -12.924 -15.165 1.00 90.25 170 ASN A CA 1
ATOM 1355 C C . ASN A 1 170 ? 10.234 -12.606 -14.132 1.00 90.25 170 ASN A C 1
ATOM 1357 O O . ASN A 1 170 ? 10.302 -13.311 -13.125 1.00 90.25 170 ASN A O 1
ATOM 1361 N N . LEU A 1 171 ? 10.940 -11.475 -14.292 1.00 89.00 171 LEU A N 1
ATOM 1362 C CA . LEU A 1 171 ? 11.926 -10.958 -13.330 1.00 89.00 171 LEU A CA 1
ATOM 1363 C C . LEU A 1 171 ? 11.362 -10.934 -11.901 1.00 89.00 171 LEU A C 1
ATOM 1365 O O . LEU A 1 171 ? 11.969 -11.471 -10.974 1.00 89.00 171 LEU A O 1
ATOM 1369 N N . ILE A 1 172 ? 10.178 -10.336 -11.719 1.00 87.06 172 ILE A N 1
ATOM 1370 C CA . ILE A 1 172 ? 9.526 -10.245 -10.407 1.00 87.06 172 ILE A CA 1
ATOM 1371 C C . ILE A 1 172 ? 9.161 -11.631 -9.887 1.00 87.06 172 ILE A C 1
ATOM 1373 O O . ILE A 1 172 ? 9.365 -11.902 -8.713 1.00 87.06 172 ILE A O 1
ATOM 1377 N N . SER A 1 173 ? 8.606 -12.512 -10.714 1.00 83.62 173 SER A N 1
ATOM 1378 C CA . SER A 1 173 ? 8.148 -13.828 -10.265 1.00 83.62 173 SER A CA 1
ATOM 1379 C C . SER A 1 173 ? 9.302 -14.728 -9.821 1.00 83.62 173 SER A C 1
ATOM 1381 O O . SER A 1 173 ? 9.197 -15.372 -8.776 1.00 83.62 173 SER A O 1
ATOM 1383 N N . GLU A 1 174 ? 10.415 -14.709 -10.556 1.00 84.81 174 GLU A N 1
ATOM 1384 C CA . GLU A 1 174 ? 11.615 -15.502 -10.282 1.00 84.81 174 GLU A CA 1
ATOM 1385 C C . GLU A 1 174 ? 12.348 -15.006 -9.034 1.00 84.81 174 GLU A C 1
ATOM 1387 O O . GLU A 1 174 ? 12.896 -15.805 -8.274 1.00 84.81 174 GLU A O 1
ATOM 1392 N N . ASN A 1 175 ? 12.272 -13.698 -8.778 1.00 78.50 175 ASN A N 1
ATOM 1393 C CA . ASN A 1 175 ? 12.967 -13.040 -7.677 1.00 78.50 175 ASN A CA 1
ATOM 1394 C C . ASN A 1 175 ? 12.038 -12.591 -6.542 1.00 78.50 175 ASN A C 1
ATOM 1396 O O . ASN A 1 175 ? 12.481 -11.946 -5.589 1.00 78.50 175 ASN A O 1
ATOM 1400 N N . SER A 1 176 ? 10.749 -12.936 -6.608 1.00 68.62 176 SER A N 1
ATOM 1401 C CA . SER A 1 176 ? 9.794 -12.615 -5.555 1.00 68.62 176 SER A CA 1
ATOM 1402 C C . SER A 1 176 ? 10.161 -13.407 -4.309 1.00 68.62 176 SER A C 1
ATOM 1404 O O . SER A 1 176 ? 9.888 -14.604 -4.172 1.00 68.62 176 SER A O 1
ATOM 1406 N N . ASN A 1 177 ? 10.768 -12.722 -3.343 1.00 62.19 177 ASN A N 1
ATOM 1407 C CA . ASN A 1 177 ? 10.781 -13.230 -1.988 1.00 62.19 177 ASN A CA 1
ATOM 1408 C C . ASN A 1 177 ? 9.312 -13.401 -1.603 1.00 62.19 177 ASN A C 1
ATOM 1410 O O . ASN A 1 177 ? 8.552 -12.432 -1.619 1.00 62.19 177 ASN A O 1
ATOM 1414 N N . LYS A 1 178 ? 8.887 -14.625 -1.266 1.00 54.62 178 LYS A N 1
ATOM 1415 C CA . LYS A 1 178 ? 7.627 -14.835 -0.542 1.00 54.62 178 LYS A CA 1
ATOM 1416 C C . LYS A 1 178 ? 7.748 -14.036 0.750 1.00 54.62 178 LYS A C 1
ATOM 1418 O O . LYS A 1 178 ? 8.322 -14.516 1.722 1.00 54.62 178 LYS A O 1
ATOM 1423 N N . SER A 1 179 ? 7.334 -12.774 0.707 1.00 59.56 179 SER A N 1
ATOM 1424 C CA . SER A 1 179 ? 7.658 -11.807 1.740 1.00 59.56 179 SER A CA 1
ATOM 1425 C C . SER A 1 179 ? 7.036 -12.287 3.042 1.00 59.56 179 SER A C 1
ATOM 1427 O O . SER A 1 179 ? 5.809 -12.365 3.165 1.00 59.56 179 SER A O 1
ATOM 1429 N N . ASN A 1 180 ? 7.888 -12.599 4.025 1.00 67.12 180 ASN A N 1
ATOM 1430 C CA . ASN A 1 180 ? 7.454 -12.895 5.389 1.00 67.12 180 ASN A CA 1
ATOM 1431 C C . ASN A 1 180 ? 6.563 -11.768 5.932 1.00 67.12 180 ASN A C 1
ATOM 1433 O O . ASN A 1 180 ? 5.744 -12.020 6.807 1.00 67.12 180 ASN A O 1
ATOM 1437 N N . THR A 1 181 ? 6.664 -10.545 5.396 1.00 80.00 181 THR A N 1
ATOM 1438 C CA . THR A 1 181 ? 5.805 -9.421 5.768 1.00 80.00 181 THR A CA 1
ATOM 1439 C C . THR A 1 181 ? 4.343 -9.655 5.412 1.00 80.00 181 THR A C 1
ATOM 1441 O O . THR A 1 181 ? 3.488 -9.417 6.256 1.00 80.00 181 THR A O 1
ATOM 1444 N N . SER A 1 182 ? 4.026 -10.140 4.206 1.00 76.69 182 SER A N 1
ATOM 1445 C CA . SER A 1 182 ? 2.624 -10.401 3.829 1.00 76.69 182 SER A CA 1
ATOM 1446 C C . SER A 1 182 ? 2.009 -11.486 4.715 1.00 76.69 182 SER A C 1
ATOM 1448 O O . SER A 1 182 ? 0.888 -11.331 5.192 1.00 76.69 182 SER A O 1
ATOM 1450 N N . VAL A 1 183 ? 2.774 -12.547 5.005 1.00 79.75 183 VAL A N 1
ATOM 1451 C CA . VAL A 1 183 ? 2.363 -13.612 5.936 1.00 79.75 183 VAL A CA 1
ATOM 1452 C C . VAL A 1 183 ? 2.166 -13.049 7.344 1.00 79.75 183 VAL A C 1
ATOM 1454 O O . VAL A 1 183 ? 1.118 -13.251 7.943 1.00 79.75 183 VAL A O 1
ATOM 1457 N N . LYS A 1 184 ? 3.121 -12.253 7.837 1.00 88.62 184 LYS A N 1
ATOM 1458 C CA . LYS A 1 184 ? 3.052 -11.591 9.145 1.00 88.62 184 LYS A CA 1
ATOM 1459 C C . LYS A 1 184 ? 1.839 -10.666 9.265 1.00 88.62 184 LYS A C 1
ATOM 1461 O O . LYS A 1 184 ? 1.204 -10.645 10.314 1.00 88.62 184 LYS A O 1
ATOM 1466 N N . ILE A 1 185 ? 1.521 -9.886 8.228 1.00 90.19 185 ILE A N 1
ATOM 1467 C CA . ILE A 1 185 ? 0.336 -9.016 8.221 1.00 90.19 185 ILE A CA 1
ATOM 1468 C C . ILE A 1 185 ? -0.932 -9.864 8.248 1.00 90.19 185 ILE A C 1
ATOM 1470 O O . ILE A 1 185 ? -1.824 -9.566 9.037 1.00 90.19 185 ILE A O 1
ATOM 1474 N N . LEU A 1 186 ? -1.005 -10.913 7.423 1.00 86.94 186 LEU A N 1
ATOM 1475 C CA . LEU A 1 186 ? -2.156 -11.809 7.377 1.00 86.94 186 LEU A CA 1
ATOM 1476 C C . LEU A 1 186 ? -2.409 -12.454 8.743 1.00 86.94 186 LEU A C 1
ATOM 1478 O O . LEU A 1 186 ? -3.496 -12.295 9.285 1.00 86.94 186 LEU A O 1
ATOM 1482 N N . GLU A 1 187 ? -1.395 -13.090 9.332 1.00 91.19 187 GLU A N 1
ATOM 1483 C CA . GLU A 1 187 ? -1.488 -13.724 10.654 1.00 91.19 187 GLU A CA 1
ATOM 1484 C C . GLU A 1 187 ? -1.909 -12.717 11.734 1.00 91.19 187 GLU A C 1
ATOM 1486 O O . GLU A 1 187 ? -2.787 -13.000 12.550 1.00 91.19 187 GLU A O 1
ATOM 1491 N N . TYR A 1 188 ? -1.328 -11.512 11.707 1.00 95.81 188 TYR A N 1
ATOM 1492 C CA . TYR A 1 188 ? -1.658 -10.434 12.638 1.00 95.81 188 TYR A CA 1
ATOM 1493 C C . TYR A 1 188 ? -3.112 -9.955 12.499 1.00 95.81 188 TYR A C 1
ATOM 1495 O O . TYR A 1 188 ? -3.778 -9.679 13.499 1.00 95.81 188 TYR A O 1
ATOM 1503 N N . VAL A 1 189 ? -3.606 -9.819 11.267 1.00 95.44 189 VAL A N 1
ATOM 1504 C CA . VAL A 1 189 ? -4.975 -9.374 10.980 1.00 95.44 189 VAL A CA 1
ATOM 1505 C C . VAL A 1 189 ? -5.984 -10.467 11.319 1.00 95.44 189 VAL A C 1
ATOM 1507 O O . VAL A 1 189 ? -7.008 -10.167 11.929 1.00 95.44 189 VAL A O 1
ATOM 1510 N N . GLU A 1 190 ? -5.701 -11.724 10.981 1.00 94.00 190 GLU A N 1
ATOM 1511 C CA . GLU A 1 190 ? -6.567 -12.861 11.300 1.00 94.00 190 GLU A CA 1
ATOM 1512 C C . GLU A 1 190 ? -6.732 -13.034 12.813 1.00 94.00 190 GLU A C 1
ATOM 1514 O O . GLU A 1 190 ? -7.862 -13.179 13.294 1.00 94.00 190 GLU A O 1
ATOM 1519 N N . SER A 1 191 ? -5.637 -12.938 13.579 1.00 95.88 191 SER A N 1
ATOM 1520 C CA . SER A 1 191 ? -5.698 -13.001 15.042 1.00 95.88 191 SER A CA 1
ATOM 1521 C C . SER A 1 191 ? -6.472 -11.821 15.635 1.00 95.88 191 SER A C 1
ATOM 1523 O O . SER A 1 191 ? -7.286 -12.012 16.538 1.00 95.88 191 SER A O 1
ATOM 1525 N N . GLY A 1 192 ? -6.259 -10.613 15.105 1.00 95.38 192 GLY A N 1
ATOM 1526 C CA . GLY A 1 192 ? -6.872 -9.385 15.609 1.00 95.38 192 GLY A CA 1
ATOM 1527 C C . GLY A 1 192 ? -8.362 -9.248 15.290 1.00 95.38 192 GLY A C 1
ATOM 1528 O O . GLY A 1 192 ? -9.125 -8.723 16.101 1.00 95.38 192 GLY A O 1
ATOM 1529 N N . LEU A 1 193 ? -8.805 -9.747 14.132 1.00 94.62 193 LEU A N 1
ATOM 1530 C CA . LEU A 1 193 ? -10.222 -9.781 13.762 1.00 94.62 193 LEU A CA 1
ATOM 1531 C C . LEU A 1 193 ? -10.997 -10.862 14.518 1.00 94.62 193 LEU A C 1
ATOM 1533 O O . LEU A 1 193 ? -12.209 -10.724 14.674 1.00 94.62 193 LEU A O 1
ATOM 1537 N N . ASN A 1 194 ? -10.330 -11.931 14.970 1.00 92.81 194 ASN A N 1
ATOM 1538 C CA . ASN A 1 194 ? -10.934 -13.028 15.731 1.00 92.81 194 ASN A CA 1
ATOM 1539 C C . ASN A 1 194 ? -12.234 -13.565 15.085 1.00 92.81 194 ASN A C 1
ATOM 1541 O O . ASN A 1 194 ? -13.280 -13.688 15.724 1.00 92.81 194 ASN A O 1
ATOM 1545 N N . GLY A 1 195 ? -12.186 -13.816 13.772 1.00 90.06 195 GLY A N 1
ATOM 1546 C CA . GLY A 1 195 ? -13.326 -14.300 12.982 1.00 90.06 195 GLY A CA 1
ATOM 1547 C C . GLY A 1 195 ? -14.315 -13.223 12.513 1.00 90.06 195 GLY A C 1
ATOM 1548 O O . GLY A 1 195 ? -15.281 -13.549 11.820 1.00 90.06 195 GLY A O 1
ATOM 1549 N N . ALA A 1 196 ? -14.099 -11.944 12.838 1.00 91.19 196 ALA A N 1
ATOM 1550 C CA . ALA A 1 196 ? -14.902 -10.851 12.300 1.00 91.19 196 ALA A CA 1
ATOM 1551 C C . ALA A 1 196 ? -14.697 -10.686 10.785 1.00 91.19 196 ALA A C 1
ATOM 1553 O O . ALA A 1 196 ? -13.593 -10.810 10.259 1.00 91.19 196 ALA A O 1
ATOM 1554 N N . THR A 1 197 ? -15.777 -10.354 10.074 1.00 90.56 197 THR A N 1
ATOM 1555 C CA . THR A 1 197 ? -15.733 -10.051 8.637 1.00 90.56 197 THR A CA 1
ATOM 1556 C C . THR A 1 197 ? -15.608 -8.549 8.409 1.00 90.56 197 THR A C 1
ATOM 1558 O O . THR A 1 197 ? -16.328 -7.759 9.020 1.00 90.56 197 THR A O 1
ATOM 1561 N N . VAL A 1 198 ? -14.738 -8.151 7.482 1.00 91.25 198 VAL A N 1
ATOM 1562 C CA . VAL A 1 198 ? -14.532 -6.743 7.127 1.00 91.25 198 VAL A CA 1
ATOM 1563 C C . VAL A 1 198 ? -15.399 -6.365 5.934 1.00 91.25 198 VAL A C 1
ATOM 1565 O O . VAL A 1 198 ? -15.198 -6.844 4.818 1.00 91.25 198 VAL A O 1
ATOM 1568 N N . LEU A 1 199 ? -16.360 -5.472 6.170 1.00 90.31 199 LEU A N 1
ATOM 1569 C CA . LEU A 1 199 ? -17.241 -4.923 5.145 1.00 90.31 199 LEU A CA 1
ATOM 1570 C C . LEU A 1 199 ? -16.847 -3.475 4.834 1.00 90.31 199 LEU A C 1
ATOM 1572 O O . LEU A 1 199 ? -16.887 -2.615 5.711 1.00 90.31 199 LEU A O 1
ATOM 1576 N N . TYR A 1 200 ? -16.504 -3.199 3.575 1.00 89.56 200 TYR A N 1
ATOM 1577 C CA . TYR A 1 200 ? -16.191 -1.853 3.098 1.00 89.56 200 TYR A CA 1
ATOM 1578 C C . TYR A 1 200 ? -17.232 -1.393 2.082 1.00 89.56 200 TYR A C 1
ATOM 1580 O O . TYR A 1 200 ? -17.369 -1.980 1.010 1.00 89.56 200 TYR A O 1
ATOM 1588 N N . LEU A 1 201 ? -17.976 -0.346 2.440 1.00 86.88 201 LEU A N 1
ATOM 1589 C CA . LEU A 1 201 ? -19.046 0.233 1.628 1.00 86.88 201 LEU A CA 1
ATOM 1590 C C . LEU A 1 201 ? -18.623 1.637 1.175 1.00 86.88 201 LEU A C 1
ATOM 1592 O O . LEU A 1 201 ? -18.972 2.620 1.836 1.00 86.88 201 LEU A O 1
ATOM 1596 N N . PRO A 1 202 ? -17.836 1.761 0.090 1.00 75.06 202 PRO A N 1
ATOM 1597 C CA . PRO A 1 202 ? -17.445 3.067 -0.412 1.00 75.06 202 PRO A CA 1
ATOM 1598 C C . PRO A 1 202 ? -18.693 3.840 -0.836 1.00 75.06 202 PRO A C 1
ATOM 1600 O O . PRO A 1 202 ? -19.573 3.321 -1.526 1.00 75.06 202 PRO A O 1
ATOM 1603 N N . THR A 1 203 ? -18.781 5.101 -0.431 1.00 65.31 203 THR A N 1
ATOM 1604 C CA . THR A 1 203 ? -19.861 5.971 -0.880 1.00 65.31 203 THR A CA 1
ATOM 1605 C C . THR A 1 203 ? -19.539 6.494 -2.274 1.00 65.31 203 THR A C 1
ATOM 1607 O O . THR A 1 203 ? -18.529 7.162 -2.493 1.00 65.31 203 THR A O 1
ATOM 1610 N N . TYR A 1 204 ? -20.416 6.210 -3.238 1.00 49.25 204 TYR A N 1
ATOM 1611 C CA . TYR A 1 204 ? -20.394 6.903 -4.523 1.00 49.25 204 TYR A CA 1
ATOM 1612 C C . TYR A 1 204 ? -20.755 8.370 -4.277 1.00 49.25 204 TYR A C 1
ATOM 1614 O O . TYR A 1 204 ? -21.876 8.690 -3.868 1.00 49.25 204 TYR A O 1
ATOM 1622 N N . ARG A 1 205 ? -19.804 9.279 -4.509 1.00 50.12 205 ARG A N 1
ATOM 1623 C CA . ARG A 1 205 ? -20.109 10.709 -4.575 1.00 50.12 205 ARG A CA 1
ATOM 1624 C C . ARG A 1 205 ? -20.938 10.926 -5.839 1.00 50.12 205 ARG A C 1
ATOM 1626 O O . ARG A 1 205 ? -20.483 10.591 -6.928 1.00 50.12 205 ARG A O 1
ATOM 1633 N N . ARG A 1 206 ? -22.165 11.432 -5.685 1.00 61.50 206 ARG A N 1
ATOM 1634 C CA . ARG A 1 206 ? -22.998 11.848 -6.821 1.00 61.50 206 ARG A CA 1
ATOM 1635 C C . ARG A 1 206 ? -22.236 12.926 -7.599 1.00 61.50 206 ARG A C 1
ATOM 1637 O O . ARG A 1 206 ? -21.777 13.889 -6.982 1.00 61.50 206 ARG A O 1
ATOM 1644 N N . ILE A 1 207 ? -22.057 12.679 -8.894 1.00 50.72 207 ILE A N 1
ATOM 1645 C CA . ILE A 1 207 ? -21.589 13.652 -9.887 1.00 50.72 207 ILE A CA 1
ATOM 1646 C C . ILE A 1 207 ? -22.720 14.643 -10.148 1.00 50.72 207 ILE A C 1
ATOM 1648 O O . ILE A 1 207 ? -23.883 14.173 -10.181 1.00 50.72 207 ILE A O 1
#

Mean predicted aligned error: 11.71 Å

Solvent-accessible surface area (backbone atoms only — not comparable to full-atom values): 12574 Å² total; per-residue (Å²): 137,90,87,83,88,78,88,78,84,87,76,80,80,75,79,75,76,72,75,84,53,75,24,61,46,39,35,40,37,38,33,42,37,76,76,77,38,70,51,75,47,77,38,90,36,76,74,79,87,89,84,76,64,89,91,72,42,68,68,58,53,53,45,36,52,48,12,60,73,69,73,36,61,53,56,37,68,85,51,55,46,52,32,39,38,43,24,28,57,98,48,76,75,47,74,49,44,50,71,62,68,42,42,64,44,97,58,44,58,61,50,44,48,71,76,37,32,88,82,35,80,92,56,82,73,46,73,55,38,52,52,27,55,49,33,43,65,44,74,30,57,68,60,20,61,69,23,72,47,49,48,49,49,48,73,76,45,97,49,51,73,66,55,54,50,51,53,53,49,49,56,45,64,79,50,38,50,83,45,66,49,61,54,50,51,48,56,53,44,52,63,48,46,67,84,61,83,90,84,84,81,82,79,81,78,84,128

Foldseek 3Di:
DDDDDDDDPPPPPPPPPPPQDAALWQKKKFACWVNPDIDMDGDRGNDDDDDDDPPPCPVVRQQCVCCLLVLLCLSNLVIDTFKMWTGTVPDDIDIDGPVLVFLADPCLLVLCCVQCCVVAVPADSDPLVVSLLRNVSSVNLVCNCPGPRVVVSCVPDPDDSVRVSVSSVVSSVVRGDPRVSSVVSVVRSCVSCVPPDDDDDDDDDDD

Sequence (207 aa):
MTTNEQYIDDNTHQNVQIQSVNPIIDYFRLENVNGYKTIELTCEANAKIVSAENGSGKTTLLNALYGILANKHSLLSKTQFDRFSLKFHGQSELTISKNELSRLPDNIIEIAHSELGHFMEDHDLDASCLEALTSLSFDQEDDFIGSDWVQSIYRSTPYDHDDILHICRNLISENSNKSNTSVKILEYVESGLNGATVLYLPTYRRI